Protein AF-A0A933GTE7-F1 (afdb_monomer)

pLDDT: mean 78.92, std 19.26, range [32.75, 97.69]

Nearest PDB structures (foldseek):
  8i7r-assembly1_C9  TM=3.461E-01  e=7.788E+00  Mus musculus

Foldseek 3Di:
DDDDDDDPDDDDDPDDDDPPPPPDDQDPDDDPVVQLVVLVPDAAKFWKWWQWSSRDIDTAMAGGSQAWWAQDPVGIDRDDDLPNTFGWGHHQQALPDDTDTDRSVGTDDMDTPDGADPVNSVVSNVNSVVVVVVVVVVVVVVVVVVVVVVVVVVVVVVVVVVVVVVVVVVVVVVVVLVLLVVLVVVCVLQPVVVVLDPVLLVVLVCLQVVPPPDDDDDDPDRPQDDDPSNVCNVCVVSNVVSVVCVVVCNSVPRDPDPVPPDPPPDDDDPDDDDDDDDDDDDDDDDDDDDPPDDDDDDPDDDDDDDDDDD

Secondary structure (DSSP, 8-state):
-------------------------------HHHHHHHHHT--SEEEEEEEETTS-EEEEEE-TT---EEEETTEEEE-S-STT-EEEEEETT-SSS-EEEEEGGGEEEEEEEEEE-HHHHHHHHHHHHHHHHHHHHHHHHHHHHHHHHHHHHHHHHHHHHHHHHHHHHHHHHHHHHHHHHHHHHHHHHS-GGGT-SHHHHHHHHHHHHTTSS--SSS--------THHHHHHHHHHHHHHHHHHHHTT-GGGPPPPTT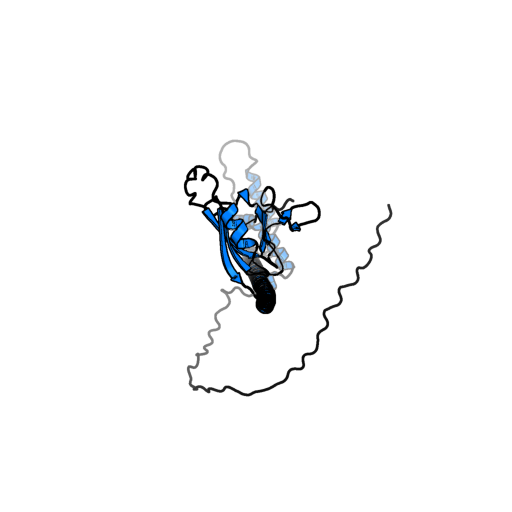T----------------------------------PPPPPPP---PPPPP-

Structure (mmCIF, N/CA/C/O backbone):
data_AF-A0A933GTE7-F1
#
_entry.id   AF-A0A933GTE7-F1
#
loop_
_atom_site.group_PDB
_atom_site.id
_atom_site.type_symbol
_atom_site.label_atom_id
_atom_site.label_alt_id
_atom_site.label_comp_id
_atom_site.label_asym_id
_atom_site.label_entity_id
_atom_site.label_seq_id
_atom_site.pdbx_PDB_ins_code
_atom_site.Cartn_x
_atom_site.Cartn_y
_atom_site.Cartn_z
_atom_site.occupancy
_atom_site.B_iso_or_equiv
_atom_site.auth_seq_id
_atom_site.auth_comp_id
_atom_site.auth_asym_id
_atom_site.auth_atom_id
_atom_site.pdbx_PDB_model_num
ATOM 1 N N . MET A 1 1 ? 5.197 21.227 -11.463 1.00 40.56 1 MET A N 1
ATOM 2 C CA . MET A 1 1 ? 4.563 19.991 -11.973 1.00 40.56 1 MET A CA 1
ATOM 3 C C . MET A 1 1 ? 3.803 19.348 -10.827 1.00 40.56 1 MET A C 1
ATOM 5 O O . MET A 1 1 ? 4.399 19.099 -9.791 1.00 40.56 1 MET A O 1
ATOM 9 N N . ARG A 1 2 ? 2.478 19.227 -10.956 1.00 32.75 2 ARG A N 1
ATOM 10 C CA . ARG A 1 2 ? 1.567 18.771 -9.896 1.00 32.75 2 ARG A CA 1
ATOM 11 C C . ARG A 1 2 ? 1.280 17.284 -10.099 1.00 32.75 2 ARG A C 1
ATOM 13 O O . ARG A 1 2 ? 0.771 16.916 -11.151 1.00 32.75 2 ARG A O 1
ATOM 20 N N . ILE A 1 3 ? 1.623 16.463 -9.112 1.00 40.75 3 ILE A N 1
ATOM 21 C CA . ILE A 1 3 ? 1.331 15.026 -9.091 1.00 40.75 3 ILE A CA 1
ATOM 22 C C . ILE A 1 3 ? -0.083 14.866 -8.515 1.00 40.75 3 ILE A C 1
ATOM 24 O O . ILE A 1 3 ? -0.324 15.345 -7.404 1.00 40.75 3 ILE A O 1
ATOM 28 N N . PRO A 1 4 ? -1.044 14.260 -9.231 1.00 53.47 4 PRO A N 1
ATOM 29 C CA . PRO A 1 4 ? -2.363 14.038 -8.667 1.00 53.47 4 PRO A CA 1
ATOM 30 C C . PRO A 1 4 ? -2.322 12.870 -7.675 1.00 53.47 4 PRO A C 1
ATOM 32 O O . PRO A 1 4 ? -2.216 11.706 -8.052 1.00 53.47 4 PRO A O 1
ATOM 35 N N . CYS A 1 5 ? -2.457 13.206 -6.391 1.00 47.66 5 CYS A N 1
ATOM 36 C CA . CYS A 1 5 ? -2.899 12.306 -5.332 1.00 47.66 5 CYS A CA 1
ATOM 37 C C . CYS A 1 5 ? -4.298 11.771 -5.654 1.00 47.66 5 CYS A C 1
ATOM 39 O O . CYS A 1 5 ? -5.265 12.509 -5.474 1.00 47.66 5 CYS A O 1
ATOM 41 N N . ARG A 1 6 ? -4.432 10.509 -6.074 1.00 43.53 6 ARG A N 1
ATOM 42 C CA . ARG A 1 6 ? -5.691 9.749 -5.970 1.00 43.53 6 ARG A CA 1
ATOM 43 C C . ARG A 1 6 ? -5.416 8.253 -5.852 1.00 43.53 6 ARG A C 1
ATOM 45 O O . ARG A 1 6 ? -5.348 7.554 -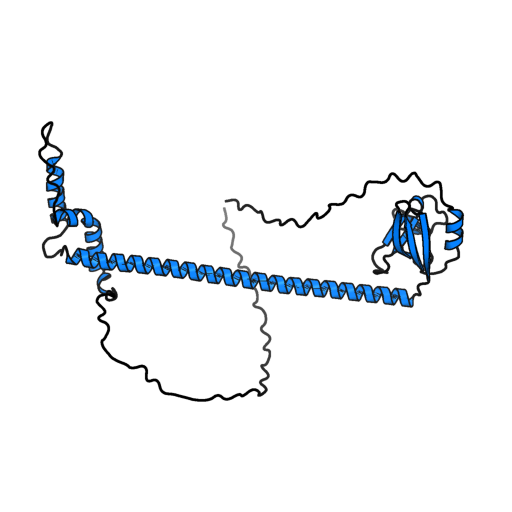6.851 1.00 43.53 6 ARG A O 1
ATOM 52 N N . LEU A 1 7 ? -5.315 7.776 -4.617 1.00 40.88 7 LEU A N 1
ATOM 53 C CA . LEU A 1 7 ? -5.590 6.385 -4.255 1.00 40.88 7 LEU A CA 1
ATOM 54 C C . LEU A 1 7 ? -6.080 6.368 -2.803 1.00 40.88 7 LEU A C 1
ATOM 56 O O . LEU A 1 7 ? -5.394 5.959 -1.877 1.00 40.88 7 LEU A O 1
ATOM 60 N N . ALA A 1 8 ? -7.283 6.912 -2.619 1.00 44.44 8 ALA A N 1
ATOM 61 C CA . ALA A 1 8 ? -8.127 6.610 -1.475 1.00 44.44 8 ALA A CA 1
ATOM 62 C C . ALA A 1 8 ? -9.029 5.455 -1.914 1.00 44.44 8 ALA A C 1
ATOM 64 O O . ALA A 1 8 ? -9.956 5.660 -2.701 1.00 44.44 8 ALA A O 1
ATOM 65 N N . LEU A 1 9 ? -8.711 4.236 -1.480 1.00 39.59 9 LEU A N 1
ATOM 66 C CA . LEU A 1 9 ? -9.606 3.103 -1.656 1.00 39.59 9 LEU A CA 1
ATOM 67 C C . LEU A 1 9 ? -10.617 3.142 -0.508 1.00 39.59 9 LEU A C 1
ATOM 69 O O . LEU A 1 9 ? -10.293 2.882 0.648 1.00 39.59 9 LEU A O 1
ATOM 73 N N . ALA A 1 10 ? -11.829 3.556 -0.858 1.00 42.59 10 ALA A N 1
ATOM 74 C CA . ALA A 1 10 ? -12.993 3.558 0.001 1.00 42.59 10 ALA A CA 1
ATOM 75 C C . ALA A 1 10 ? -13.423 2.114 0.294 1.00 42.59 10 ALA A C 1
ATOM 77 O O . ALA A 1 10 ? -13.801 1.380 -0.617 1.00 42.59 10 ALA A O 1
ATOM 78 N N . LEU A 1 11 ? -13.403 1.731 1.570 1.00 41.31 11 LEU A N 1
ATOM 79 C CA . LEU A 1 11 ? -14.079 0.541 2.072 1.00 41.31 11 LEU A CA 1
ATOM 80 C C . LEU A 1 11 ? -15.157 1.002 3.057 1.00 41.31 11 LEU A C 1
ATOM 82 O O . LEU A 1 11 ? -14.943 1.065 4.263 1.00 41.31 11 LEU A O 1
ATOM 86 N N . ALA A 1 12 ? -16.306 1.399 2.517 1.00 42.62 12 ALA A N 1
ATOM 87 C CA . ALA A 1 12 ? -17.501 1.690 3.293 1.00 42.62 12 ALA A CA 1
ATOM 88 C C . ALA A 1 12 ? -18.750 1.356 2.467 1.00 42.62 12 ALA A C 1
ATOM 90 O O . ALA A 1 12 ? -18.800 1.649 1.275 1.00 42.62 12 ALA A O 1
ATOM 91 N N . LEU A 1 13 ? -19.760 0.830 3.169 1.00 41.41 13 LEU A N 1
ATOM 92 C CA . LEU A 1 13 ? -21.173 0.698 2.785 1.00 41.41 13 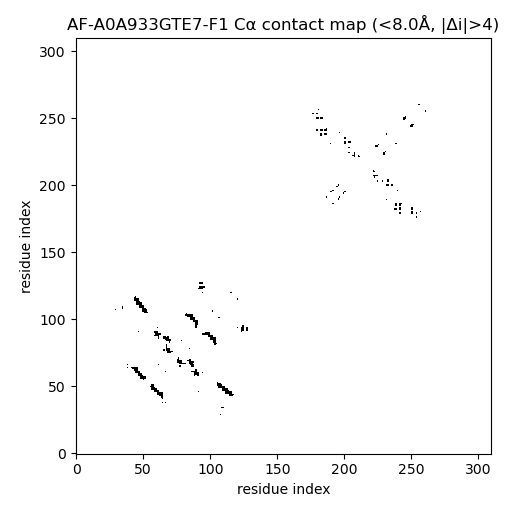LEU A CA 1
ATOM 93 C C . LEU A 1 13 ? -21.578 -0.565 2.008 1.00 41.41 13 LEU A C 1
ATOM 95 O O . LEU A 1 13 ? -22.009 -0.513 0.862 1.00 41.41 13 LEU A O 1
ATOM 99 N N . ALA A 1 14 ? -21.610 -1.689 2.726 1.00 39.97 14 ALA A N 1
ATOM 100 C CA . ALA A 1 14 ? -22.663 -2.686 2.541 1.00 39.97 14 ALA A CA 1
ATOM 101 C C . ALA A 1 14 ? -23.765 -2.439 3.592 1.00 39.97 14 ALA A C 1
ATOM 103 O O . ALA A 1 14 ? -23.801 -3.071 4.643 1.00 39.97 14 ALA A O 1
ATOM 104 N N . LEU A 1 15 ? -24.641 -1.468 3.319 1.00 43.38 15 LEU A N 1
ATOM 105 C CA . LEU A 1 15 ? -25.923 -1.280 4.004 1.00 43.38 15 LEU A CA 1
ATOM 106 C C . LEU A 1 15 ? -27.017 -1.351 2.938 1.00 43.38 15 LEU A C 1
ATOM 108 O O . LEU A 1 15 ? -27.132 -0.466 2.096 1.00 43.38 15 LEU A O 1
ATOM 112 N N . GLY A 1 16 ? -27.803 -2.422 2.966 1.00 41.84 16 GLY A N 1
ATOM 113 C CA . GLY A 1 16 ? -28.863 -2.683 1.995 1.00 41.84 16 GLY A CA 1
ATOM 114 C C . GLY A 1 16 ? -29.985 -3.496 2.620 1.00 41.84 16 GLY A C 1
ATOM 115 O O . GLY A 1 16 ? -30.242 -4.621 2.215 1.00 41.84 16 GLY A O 1
ATOM 116 N N . GLY A 1 17 ? -30.614 -2.929 3.645 1.00 37.66 17 GLY A N 1
ATOM 117 C CA . GLY A 1 17 ? -31.762 -3.516 4.325 1.00 37.66 17 GLY A CA 1
ATOM 118 C C . GLY A 1 17 ? -32.214 -2.596 5.443 1.00 37.66 17 GLY A C 1
ATOM 119 O O . GLY A 1 17 ? -31.910 -2.846 6.600 1.00 37.66 17 GLY A O 1
ATOM 120 N N . SER A 1 18 ? -32.870 -1.490 5.090 1.00 44.41 18 SER A N 1
ATOM 121 C CA . SER A 1 18 ? -33.536 -0.619 6.058 1.00 44.41 18 SER A CA 1
ATOM 122 C C . SER A 1 18 ? -34.855 -1.299 6.449 1.00 44.41 18 SER A C 1
ATOM 124 O O . SER A 1 18 ? -35.752 -1.370 5.602 1.00 44.41 18 SER A O 1
ATOM 126 N N . PRO A 1 19 ? -34.997 -1.879 7.659 1.00 49.75 19 PRO A N 1
ATOM 127 C CA . PRO A 1 19 ? -36.297 -2.350 8.100 1.00 49.75 19 PRO A CA 1
ATOM 128 C C . PRO A 1 19 ? -37.180 -1.118 8.274 1.00 49.75 19 PRO A C 1
ATOM 130 O O . PRO A 1 19 ? -36.804 -0.165 8.957 1.00 49.75 19 PRO A O 1
ATOM 133 N N . ALA A 1 20 ? -38.331 -1.130 7.604 1.00 46.47 20 ALA A N 1
ATOM 134 C CA . ALA A 1 20 ? -39.352 -0.104 7.718 1.00 46.47 20 ALA A CA 1
ATOM 135 C C . ALA A 1 20 ? -39.519 0.299 9.188 1.00 46.47 20 ALA A C 1
ATOM 137 O O . ALA A 1 20 ? -39.815 -0.548 10.035 1.00 46.47 20 ALA A O 1
ATOM 138 N N . ALA A 1 21 ? -39.291 1.584 9.469 1.00 46.03 21 ALA A N 1
ATOM 139 C CA . ALA A 1 21 ? -39.521 2.203 10.760 1.00 46.03 21 ALA A CA 1
ATOM 140 C C . ALA A 1 21 ? -40.994 2.008 11.129 1.00 46.03 21 ALA A C 1
ATOM 142 O O . ALA A 1 21 ? -41.876 2.769 10.732 1.00 46.03 21 ALA A O 1
ATOM 143 N N . ARG A 1 22 ? -41.264 0.915 11.840 1.00 50.91 22 ARG A N 1
ATOM 144 C CA . ARG A 1 22 ? -42.547 0.625 12.454 1.00 50.91 22 ARG A CA 1
ATOM 145 C C . ARG A 1 22 ? -42.709 1.687 13.528 1.00 50.91 22 ARG A C 1
ATOM 147 O O . ARG A 1 22 ? -41.996 1.648 14.526 1.00 50.91 22 ARG A O 1
ATOM 154 N N . SER A 1 23 ? -43.574 2.665 13.278 1.00 44.03 23 SER A N 1
ATOM 155 C CA . SER A 1 23 ? -43.993 3.652 14.267 1.00 44.03 23 SER A CA 1
ATOM 156 C C . SER A 1 23 ? -44.562 2.896 15.466 1.00 44.03 23 SER A C 1
ATOM 158 O O . SER A 1 23 ? -45.715 2.473 15.453 1.00 44.03 23 SER A O 1
ATOM 160 N N . GLN A 1 24 ? -43.715 2.625 16.457 1.00 44.53 24 GLN A N 1
ATOM 161 C CA . GLN A 1 24 ? -44.156 2.148 17.753 1.00 44.53 24 GLN A CA 1
ATOM 162 C C . GLN A 1 24 ? -44.895 3.314 18.392 1.00 44.53 24 GLN A C 1
ATOM 164 O O . GLN A 1 24 ? -44.319 4.374 18.638 1.00 44.53 24 GLN A O 1
ATOM 169 N N . GLU A 1 25 ? -46.194 3.125 18.596 1.00 43.41 25 GLU A N 1
ATOM 170 C CA . GLU A 1 25 ? -46.965 3.977 19.485 1.00 43.41 25 GLU A CA 1
ATOM 171 C C . GLU A 1 25 ? -46.242 4.035 20.843 1.00 43.41 25 GLU A C 1
ATOM 173 O O . GLU A 1 25 ? -45.712 3.012 21.293 1.00 43.41 25 GLU A O 1
ATOM 178 N N . PRO A 1 26 ? -46.156 5.215 21.482 1.00 49.62 26 PRO A N 1
ATOM 179 C CA . PRO A 1 26 ? -45.504 5.350 22.774 1.00 49.62 26 PRO A CA 1
ATOM 180 C C . PRO A 1 26 ? -46.209 4.433 23.771 1.00 49.62 26 PRO A C 1
ATOM 182 O O . PRO A 1 26 ? -47.354 4.681 24.144 1.00 49.62 26 PRO A O 1
ATOM 185 N N . VAL A 1 27 ? -45.527 3.357 24.173 1.00 53.12 27 VAL A N 1
ATOM 186 C CA . VAL A 1 27 ? -46.018 2.432 25.194 1.00 53.12 27 VAL A CA 1
ATOM 187 C C . VAL A 1 27 ? -46.291 3.258 26.458 1.00 53.12 27 VAL A C 1
ATOM 189 O O . VAL A 1 27 ? -45.343 3.838 27.006 1.00 53.12 27 VAL A O 1
ATOM 192 N N . PRO A 1 28 ? -47.559 3.373 26.897 1.00 47.09 28 PRO A N 1
ATOM 193 C CA . PRO A 1 28 ? -47.914 4.154 28.072 1.00 47.09 28 PRO A CA 1
ATOM 194 C C . PRO A 1 28 ? -47.188 3.587 29.296 1.00 47.09 28 PRO A C 1
ATOM 196 O O . PRO A 1 28 ? -47.048 2.375 29.429 1.00 47.09 28 PRO A O 1
ATOM 199 N N . GLY A 1 29 ? -46.670 4.502 30.121 1.00 50.94 29 GLY A N 1
ATOM 200 C CA . GLY A 1 29 ? -45.759 4.288 31.250 1.00 50.94 29 GLY A CA 1
ATOM 201 C C . GLY A 1 29 ? -45.816 2.906 31.898 1.00 50.94 29 GLY A C 1
ATOM 202 O O . GLY A 1 29 ? -46.712 2.632 32.686 1.00 50.94 29 GLY A O 1
ATOM 203 N N . GLY A 1 30 ? -44.823 2.072 31.577 1.00 52.44 30 GLY A N 1
ATOM 204 C CA . GLY A 1 30 ? -44.531 0.857 32.331 1.00 52.44 30 GLY A CA 1
ATOM 205 C C . GLY A 1 30 ? -44.160 1.189 33.776 1.00 52.44 30 GLY A C 1
ATOM 206 O O . GLY A 1 30 ? -43.605 2.255 34.045 1.00 52.44 30 GLY A O 1
ATOM 207 N N . ASP A 1 31 ? -44.499 0.266 34.670 1.00 61.12 31 ASP A N 1
ATOM 208 C CA . ASP A 1 31 ? -44.461 0.353 36.128 1.00 61.12 31 ASP A CA 1
ATOM 209 C C . ASP A 1 31 ? -43.067 0.698 36.702 1.00 61.12 31 ASP A C 1
ATOM 211 O O . ASP A 1 31 ? -42.377 -0.147 37.273 1.00 61.12 31 ASP A O 1
ATOM 215 N N . THR A 1 32 ? -42.660 1.968 36.621 1.00 64.12 32 THR A N 1
ATOM 216 C CA . THR A 1 32 ? -41.506 2.532 37.345 1.00 64.12 32 THR A CA 1
ATOM 217 C C . TH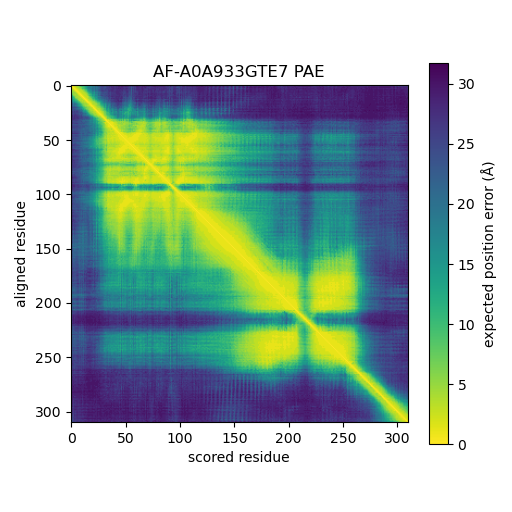R A 1 32 ? -41.416 2.106 38.818 1.00 64.12 32 THR A C 1
ATOM 219 O O . THR A 1 32 ? -40.311 1.746 39.233 1.00 64.12 32 THR A O 1
ATOM 222 N N . PRO A 1 33 ? -42.510 2.034 39.612 1.00 64.25 33 PRO A N 1
ATOM 223 C CA . PRO A 1 33 ? -42.414 1.583 41.004 1.00 64.25 33 PRO A CA 1
ATOM 224 C C . PRO A 1 33 ? -41.927 0.134 41.165 1.00 64.25 33 PRO A C 1
ATOM 226 O O . PRO A 1 33 ? -41.308 -0.191 42.177 1.00 64.25 33 PRO A O 1
ATOM 229 N N . ALA A 1 34 ? -42.155 -0.748 40.184 1.00 76.19 34 ALA A N 1
ATOM 230 C CA . ALA A 1 34 ? -41.704 -2.137 40.266 1.00 76.19 34 ALA A CA 1
ATOM 231 C C . ALA A 1 34 ? -40.186 -2.273 40.060 1.00 76.19 34 ALA A C 1
ATOM 233 O O . ALA A 1 34 ? -39.565 -3.169 40.630 1.00 76.19 34 ALA A O 1
ATOM 234 N N . ILE A 1 35 ? -39.582 -1.386 39.263 1.00 78.81 35 ILE A N 1
ATOM 235 C CA . ILE A 1 35 ? -38.135 -1.376 39.016 1.00 78.81 35 ILE A CA 1
ATOM 236 C C . ILE A 1 35 ? -37.395 -0.785 40.217 1.00 78.81 35 ILE A C 1
ATOM 238 O O . ILE A 1 35 ? -36.415 -1.380 40.657 1.00 78.81 35 ILE A O 1
ATOM 242 N N . GLU A 1 36 ? -37.891 0.318 40.796 1.00 81.00 36 GLU A N 1
ATOM 243 C CA . GLU A 1 36 ? -37.301 0.924 42.003 1.00 81.00 36 GLU A CA 1
ATOM 244 C C . GLU A 1 36 ? -37.206 -0.081 43.155 1.00 81.00 36 GLU A C 1
ATOM 246 O O . GLU A 1 36 ? -36.174 -0.170 43.816 1.00 81.00 36 GLU A O 1
ATOM 251 N N . GLN A 1 37 ? -38.253 -0.884 43.362 1.00 83.06 37 GLN A N 1
ATOM 252 C CA . GLN A 1 37 ? -38.262 -1.909 44.403 1.00 83.06 37 GLN A CA 1
ATOM 253 C C . GLN A 1 37 ? -37.189 -2.985 44.163 1.00 83.06 37 GLN A C 1
ATOM 255 O O . GLN A 1 37 ? -36.538 -3.411 45.108 1.00 83.06 37 GLN A O 1
ATOM 260 N N . LYS A 1 38 ? -36.981 -3.411 42.907 1.00 81.81 38 LYS A N 1
ATOM 261 C CA . LYS A 1 38 ? -35.994 -4.449 42.558 1.00 81.81 38 LYS A CA 1
ATOM 262 C C . LYS A 1 38 ? -34.553 -4.000 42.792 1.00 81.81 38 LYS A C 1
ATOM 264 O O . LYS A 1 38 ? -33.727 -4.820 43.171 1.00 81.81 38 LYS A O 1
ATOM 269 N N . ILE A 1 39 ? -34.243 -2.732 42.525 1.00 86.75 39 ILE A N 1
ATOM 270 C CA . ILE A 1 39 ? -32.864 -2.221 42.567 1.00 86.75 39 ILE A CA 1
ATOM 271 C C . ILE A 1 39 ? -32.436 -1.751 43.959 1.00 86.75 39 ILE A C 1
ATOM 273 O O . ILE A 1 39 ? -31.243 -1.704 44.241 1.00 86.75 39 ILE A O 1
ATOM 277 N N . LYS A 1 40 ? -33.391 -1.406 44.831 1.00 83.38 40 LYS A N 1
ATOM 278 C CA . LYS A 1 40 ? -33.113 -0.781 46.133 1.00 83.38 40 LYS A CA 1
ATOM 279 C C . LYS A 1 40 ? -32.404 -1.702 47.129 1.00 83.38 40 LYS A C 1
ATOM 281 O O . LYS A 1 40 ? -31.682 -1.205 47.985 1.00 83.38 40 LYS A O 1
ATOM 286 N N . ASP A 1 41 ? -32.583 -3.012 46.982 1.00 85.06 41 ASP A N 1
ATOM 287 C CA . ASP A 1 41 ? -32.052 -4.019 47.909 1.00 85.06 41 ASP A CA 1
ATOM 288 C C . ASP A 1 41 ? -30.734 -4.656 47.419 1.00 85.06 41 ASP A C 1
ATOM 290 O O . ASP A 1 41 ? -30.235 -5.610 48.017 1.00 85.06 41 ASP A O 1
ATOM 294 N N . ILE A 1 42 ? -30.165 -4.168 46.310 1.00 88.44 42 ILE A N 1
ATOM 295 C CA . ILE A 1 42 ? -28.970 -4.757 45.699 1.00 88.44 42 ILE A CA 1
ATOM 296 C C . ILE A 1 42 ? -27.724 -4.035 46.194 1.00 88.44 42 ILE A C 1
ATOM 298 O O . ILE A 1 42 ? -27.356 -2.967 45.706 1.00 88.44 42 ILE A O 1
ATOM 302 N N . GLU A 1 43 ? -27.035 -4.674 47.131 1.00 85.75 43 GLU A N 1
ATOM 303 C CA . GLU A 1 43 ? -25.713 -4.264 47.590 1.00 85.75 43 GLU A CA 1
ATOM 304 C C . GLU A 1 43 ? -24.647 -5.051 46.811 1.00 85.75 43 GLU A C 1
ATOM 306 O O . GLU A 1 43 ? -24.487 -6.257 46.994 1.00 85.75 43 GLU A O 1
ATOM 311 N N . GLY A 1 44 ? -23.932 -4.383 45.899 1.00 89.88 44 GLY A N 1
ATOM 312 C CA . GLY A 1 44 ? -22.814 -4.976 45.155 1.00 89.88 44 GLY A CA 1
ATOM 313 C C . GLY A 1 44 ? -22.907 -4.829 43.639 1.00 89.88 44 GLY A C 1
ATOM 314 O O . GLY A 1 44 ? -23.796 -4.170 43.098 1.00 89.88 44 GLY A O 1
ATOM 315 N N . SER A 1 45 ? -21.936 -5.408 42.940 1.00 93.00 45 SER A N 1
ATOM 316 C CA . SER A 1 45 ? -21.883 -5.351 41.481 1.00 93.00 45 SER A CA 1
ATOM 317 C C . SER A 1 45 ? -22.745 -6.450 40.869 1.00 93.00 45 SER A C 1
ATOM 319 O O . SER A 1 45 ? -22.735 -7.593 41.323 1.00 93.00 45 SER A O 1
ATOM 321 N N . VAL A 1 46 ? -23.504 -6.118 39.829 1.00 94.50 46 VAL A N 1
ATOM 322 C CA . VAL A 1 46 ? -24.385 -7.070 39.146 1.00 94.50 46 VAL A CA 1
ATOM 323 C C . VAL A 1 46 ? -24.231 -7.004 37.643 1.00 94.50 46 VAL A C 1
ATOM 325 O O . VAL A 1 46 ? -23.968 -5.949 37.064 1.00 94.50 46 VAL A O 1
ATOM 328 N N . ARG A 1 47 ? -24.474 -8.142 37.001 1.00 93.62 47 ARG A N 1
ATOM 329 C CA . ARG A 1 47 ? -24.665 -8.218 35.561 1.00 93.62 47 ARG A CA 1
ATOM 330 C C . ARG A 1 47 ? -26.136 -8.002 35.237 1.00 93.62 47 ARG A C 1
ATOM 332 O O . ARG A 1 47 ? -27.004 -8.645 35.828 1.00 93.62 47 ARG A O 1
ATOM 339 N N . VAL A 1 48 ? -26.404 -7.091 34.311 1.00 95.06 48 VAL A N 1
ATOM 340 C CA . VAL A 1 48 ? -27.757 -6.677 33.935 1.00 95.06 48 VAL A CA 1
ATOM 341 C C . VAL A 1 48 ? -27.965 -6.760 32.430 1.00 95.06 48 VAL A C 1
ATOM 343 O O . VAL A 1 48 ? -27.043 -6.517 31.648 1.00 95.06 48 VAL A O 1
ATOM 346 N N . ILE A 1 49 ? -29.201 -7.041 32.030 1.00 95.38 49 ILE A N 1
ATOM 347 C CA . ILE A 1 49 ? -29.721 -6.797 30.688 1.00 95.38 49 ILE A CA 1
ATOM 348 C C . ILE A 1 49 ? -30.718 -5.641 30.792 1.00 95.38 49 ILE A C 1
ATOM 350 O O . ILE A 1 49 ? -31.789 -5.770 31.384 1.00 95.38 49 ILE A O 1
ATOM 354 N N . VAL A 1 50 ? -30.372 -4.503 30.200 1.00 95.38 50 VAL A N 1
ATOM 355 C CA . VAL A 1 50 ? -31.228 -3.319 30.117 1.00 95.38 50 VAL A CA 1
ATOM 356 C C . VAL A 1 50 ? -31.970 -3.349 28.791 1.00 95.38 50 VAL A C 1
ATOM 358 O O . VAL A 1 50 ? -31.356 -3.263 27.728 1.00 95.38 50 VAL A O 1
ATOM 361 N N . ARG A 1 51 ? -33.296 -3.468 28.835 1.00 96.00 51 ARG A N 1
ATOM 362 C CA . ARG A 1 51 ? -34.157 -3.391 27.650 1.00 96.00 51 ARG A CA 1
ATOM 363 C C . ARG A 1 51 ? -34.581 -1.945 27.448 1.00 96.00 51 ARG A C 1
ATOM 365 O O . ARG A 1 51 ? -35.096 -1.314 28.366 1.00 96.00 51 ARG A O 1
ATOM 372 N N . LEU A 1 52 ? -34.382 -1.423 26.246 1.00 95.88 52 LEU A N 1
ATOM 373 C CA . LEU A 1 52 ? -34.714 -0.051 25.879 1.00 95.88 52 LEU A CA 1
ATOM 374 C C . LEU A 1 52 ? -36.098 0.018 25.228 1.00 95.88 52 LEU A C 1
ATOM 376 O O . LEU A 1 52 ? -36.572 -0.938 24.612 1.00 95.88 52 LEU A O 1
ATOM 380 N N . ARG A 1 53 ? -36.751 1.180 25.313 1.00 94.06 53 ARG A N 1
ATOM 381 C CA . ARG A 1 53 ? -38.094 1.401 24.743 1.00 94.06 53 ARG A CA 1
ATOM 382 C C . ARG A 1 53 ? -38.155 1.245 23.226 1.00 94.06 53 ARG A C 1
ATOM 384 O O . ARG A 1 53 ? -39.216 0.941 22.701 1.00 94.06 53 ARG A O 1
ATOM 391 N N . ASN A 1 54 ? -37.028 1.412 22.535 1.00 93.00 54 ASN A N 1
ATOM 392 C CA . ASN A 1 54 ? -36.916 1.175 21.092 1.00 93.00 54 ASN A CA 1
ATOM 393 C C . ASN A 1 54 ? -36.829 -0.325 20.719 1.00 93.00 54 ASN A C 1
ATOM 395 O O . ASN A 1 54 ? -36.696 -0.653 19.541 1.00 93.00 54 ASN A O 1
ATOM 399 N N . GLY A 1 55 ? -36.856 -1.235 21.701 1.00 94.06 55 GLY A N 1
ATOM 400 C CA . GLY A 1 55 ? -36.776 -2.686 21.515 1.00 94.06 55 GLY A CA 1
ATOM 401 C C . GLY A 1 55 ? -35.358 -3.267 21.491 1.00 94.06 55 GLY A C 1
ATOM 402 O O . GLY A 1 55 ? -35.212 -4.489 21.475 1.00 94.06 55 GLY A O 1
ATOM 403 N N . SER A 1 56 ? -34.314 -2.435 21.505 1.00 95.50 56 SER A N 1
ATOM 404 C CA . SER A 1 56 ? -32.933 -2.907 21.677 1.00 95.50 56 SER A CA 1
ATOM 405 C C . SER A 1 56 ? -32.643 -3.268 23.137 1.00 95.50 56 SER A C 1
ATOM 407 O O . SER A 1 56 ? -33.387 -2.891 24.044 1.00 95.50 56 SER A O 1
ATOM 409 N N . HIS A 1 57 ? -31.573 -4.023 23.375 1.00 95.31 57 HIS A N 1
ATOM 410 C CA . HIS A 1 57 ? -31.116 -4.352 24.721 1.00 95.31 57 HIS A CA 1
ATOM 411 C C . HIS A 1 57 ? -29.604 -4.179 24.833 1.00 95.31 57 HIS A C 1
ATOM 413 O O . HIS A 1 57 ? -28.878 -4.338 23.851 1.00 95.31 57 HIS A O 1
ATOM 419 N N . VAL A 1 58 ? -29.146 -3.858 26.037 1.00 94.44 58 VAL A N 1
ATOM 420 C CA . VAL A 1 58 ? -27.733 -3.747 26.389 1.00 94.44 58 VAL A CA 1
ATOM 421 C C . VAL A 1 58 ? -27.453 -4.691 27.542 1.00 94.44 58 VAL A C 1
ATOM 423 O O . VAL A 1 58 ? -28.154 -4.656 28.549 1.00 94.44 58 VAL A O 1
ATOM 426 N N . THR A 1 59 ? -26.405 -5.496 27.419 1.00 93.94 59 THR A N 1
ATOM 427 C CA . THR A 1 59 ? -25.899 -6.318 28.519 1.00 93.94 59 THR A CA 1
ATOM 428 C C . THR A 1 59 ? -24.631 -5.689 29.076 1.00 93.94 59 THR A C 1
ATOM 430 O O . THR A 1 59 ? -23.734 -5.319 28.318 1.00 93.94 59 THR A O 1
ATOM 433 N N . GLY A 1 60 ? -24.532 -5.584 30.395 1.00 93.94 60 GLY A N 1
ATOM 434 C CA . GLY A 1 60 ? -23.349 -5.023 31.034 1.00 93.94 60 GLY A CA 1
ATOM 435 C C . GLY A 1 60 ? -23.339 -5.191 32.542 1.00 93.94 60 GLY A C 1
ATOM 436 O O . GLY A 1 60 ? -24.057 -6.024 33.092 1.00 93.94 60 GLY A O 1
ATOM 437 N N . LEU A 1 61 ? -22.492 -4.411 33.201 1.00 94.12 61 LEU A N 1
ATOM 438 C CA . LEU A 1 61 ? -22.274 -4.439 34.640 1.00 94.12 61 LEU A CA 1
ATOM 439 C C . LEU A 1 61 ? -22.721 -3.120 35.270 1.00 94.12 61 LEU A C 1
ATOM 441 O O . LEU A 1 61 ? -22.382 -2.041 34.786 1.00 94.12 61 LEU A O 1
ATOM 445 N N . VAL A 1 62 ? -23.442 -3.208 36.380 1.00 94.06 62 VAL A N 1
ATOM 446 C CA . VAL A 1 62 ? -23.710 -2.081 37.279 1.00 94.06 62 VAL A CA 1
ATOM 447 C C . VAL A 1 62 ? -22.853 -2.304 38.508 1.00 94.06 62 VAL A C 1
ATOM 449 O O . VAL A 1 62 ? -22.927 -3.365 39.127 1.00 94.06 62 VAL A O 1
ATOM 452 N N . LYS A 1 63 ? -22.004 -1.335 38.841 1.00 91.44 63 LYS A N 1
ATOM 453 C CA . LYS A 1 63 ? -21.045 -1.469 39.939 1.00 91.44 63 LYS A CA 1
ATOM 454 C C . LYS A 1 63 ? -21.650 -0.983 41.250 1.00 91.44 63 LYS A C 1
ATOM 456 O O . LYS A 1 63 ? -22.320 0.047 41.264 1.00 91.44 63 LYS A O 1
ATOM 461 N N . ASN A 1 64 ? -21.356 -1.678 42.348 1.00 90.44 64 ASN A N 1
ATOM 462 C CA . ASN A 1 64 ? -21.634 -1.220 43.718 1.00 90.44 64 ASN A CA 1
ATOM 463 C C . ASN A 1 64 ? -23.095 -0.792 43.976 1.00 90.44 64 ASN A C 1
ATOM 465 O O . ASN A 1 64 ? -23.334 0.144 44.735 1.00 90.44 64 ASN A O 1
ATOM 469 N N . GLY A 1 65 ? -24.071 -1.413 43.308 1.00 88.94 65 GLY A N 1
ATOM 470 C CA . GLY A 1 65 ? -25.486 -1.060 43.441 1.00 88.94 65 GLY A CA 1
ATOM 471 C C . GLY A 1 65 ? -25.847 0.345 42.935 1.00 88.94 65 GLY A C 1
ATOM 472 O O . GLY A 1 65 ? -26.911 0.862 43.267 1.00 88.94 65 GLY A O 1
ATOM 473 N N . GLN A 1 66 ? -24.994 0.995 42.133 1.00 91.69 66 GLN A N 1
ATOM 474 C CA . GLN A 1 66 ? -25.231 2.349 41.613 1.00 91.69 66 GLN A CA 1
ATOM 475 C C . GLN A 1 66 ? -26.184 2.339 40.407 1.00 91.69 66 GLN A C 1
ATOM 477 O O . GLN A 1 66 ? -25.794 2.611 39.275 1.00 91.69 66 GLN A O 1
ATOM 482 N N . PHE A 1 67 ? -27.452 2.004 40.645 1.00 91.88 67 PHE A N 1
ATOM 483 C CA . PHE A 1 67 ? -28.477 1.956 39.595 1.00 91.88 67 PHE A CA 1
ATOM 484 C C . PHE A 1 67 ? -29.035 3.325 39.209 1.00 91.88 67 PHE A C 1
ATOM 486 O O . PHE A 1 67 ? -29.524 3.491 38.096 1.00 91.88 67 PHE A O 1
ATOM 493 N N . ILE A 1 68 ? -29.011 4.289 40.128 1.00 92.94 68 ILE A N 1
ATOM 494 C CA . ILE A 1 68 ? -29.595 5.611 39.918 1.00 92.94 68 ILE A CA 1
ATOM 495 C C . ILE A 1 68 ? -28.495 6.648 40.083 1.00 92.94 68 ILE A C 1
ATOM 497 O O . ILE A 1 68 ? -27.984 6.876 41.181 1.00 92.94 68 ILE A O 1
ATOM 501 N N . GLU A 1 69 ? -28.135 7.278 38.973 1.00 93.56 69 GLU A N 1
ATOM 502 C CA . GLU A 1 69 ? -27.071 8.263 38.913 1.00 93.56 69 GLU A CA 1
ATOM 503 C C . GLU A 1 69 ? -27.501 9.499 38.135 1.00 93.56 69 GLU A C 1
ATOM 505 O O . GLU A 1 69 ? -28.177 9.416 37.110 1.00 93.56 69 GLU A O 1
ATOM 510 N N . SER A 1 70 ? -27.077 10.657 38.627 1.00 94.38 70 SER A N 1
ATOM 511 C CA . SER A 1 70 ? -27.252 11.941 37.970 1.00 94.38 70 SER A CA 1
ATOM 512 C C . SER A 1 70 ? -26.007 12.292 37.169 1.00 94.38 70 SER A C 1
ATOM 514 O O . SER A 1 70 ? -24.899 12.311 37.714 1.00 94.38 70 SER A O 1
ATOM 516 N N . ALA A 1 71 ? -26.185 12.581 35.880 1.00 92.19 71 ALA A N 1
ATOM 517 C CA . ALA A 1 71 ? -25.126 13.097 35.024 1.00 92.19 71 ALA A CA 1
ATOM 518 C C . ALA A 1 71 ? -24.964 14.611 35.241 1.00 92.19 71 ALA A C 1
ATOM 520 O O . ALA A 1 71 ? -25.844 15.395 34.887 1.00 92.19 71 ALA A O 1
ATOM 521 N N . GLY A 1 72 ? -23.835 15.031 35.813 1.00 89.31 72 GLY A N 1
ATOM 522 C CA . GLY A 1 72 ? -23.493 16.438 36.023 1.00 89.31 72 GLY A CA 1
ATOM 523 C C . GLY A 1 72 ? -22.179 16.845 35.354 1.00 89.31 72 GLY A C 1
ATOM 524 O O . GLY A 1 72 ? -21.429 16.018 34.841 1.00 89.31 72 GLY A O 1
ATOM 525 N N . GLU A 1 73 ? -21.848 18.139 35.420 1.00 83.75 73 GLU A N 1
ATOM 526 C CA . GLU A 1 73 ? -20.615 18.699 34.826 1.00 83.75 73 GLU A CA 1
ATOM 527 C C . GLU A 1 73 ? -19.324 18.079 35.384 1.00 83.75 73 GLU A C 1
ATOM 529 O O . GLU A 1 73 ? -18.289 18.076 34.724 1.00 83.75 73 GLU A O 1
ATOM 534 N N . ARG A 1 74 ? -19.376 17.566 36.618 1.00 84.25 74 ARG A N 1
ATOM 535 C CA . ARG A 1 74 ? -18.230 16.974 37.325 1.00 84.25 74 ARG A CA 1
ATOM 536 C C . ARG A 1 74 ? -18.227 15.443 37.309 1.00 84.25 74 ARG A C 1
ATOM 538 O O . ARG A 1 74 ? -17.405 14.845 37.996 1.00 84.25 74 ARG A O 1
ATOM 545 N N . GLY A 1 75 ? -19.128 14.819 36.551 1.00 90.12 75 GLY A N 1
ATOM 546 C CA . GLY A 1 75 ? -19.269 13.367 36.462 1.00 90.12 75 GLY A CA 1
ATOM 547 C C . GLY A 1 75 ? -20.608 12.859 36.992 1.00 90.12 75 GLY A C 1
ATOM 548 O O . GLY A 1 75 ? -21.604 13.581 36.987 1.00 90.12 75 GLY A O 1
ATOM 549 N N . PHE A 1 76 ? -20.619 11.598 37.424 1.00 91.31 76 PHE A N 1
ATOM 550 C CA . PHE A 1 76 ? -21.821 10.884 37.854 1.00 91.31 76 PHE A CA 1
ATOM 551 C C . PHE A 1 76 ? -21.890 10.815 39.375 1.00 91.31 76 PHE A C 1
ATOM 553 O O . PHE A 1 76 ? -20.903 10.476 40.031 1.00 91.31 76 PHE A O 1
ATOM 560 N N . LEU A 1 77 ? -23.050 11.154 39.926 1.00 91.88 77 LEU A N 1
ATOM 561 C CA . LEU A 1 77 ? -23.321 11.111 41.360 1.00 91.88 77 LEU A CA 1
ATOM 562 C C . LEU A 1 77 ? -24.514 10.204 41.623 1.00 91.88 77 LEU A C 1
ATOM 564 O O . LEU A 1 77 ? -25.489 10.254 40.879 1.00 91.88 77 LEU A O 1
ATOM 568 N N . GLN A 1 78 ? -24.458 9.421 42.698 1.00 91.94 78 GLN A N 1
ATOM 569 C CA . GLN A 1 78 ? -25.602 8.626 43.134 1.00 91.94 78 GLN A CA 1
ATOM 570 C C . GLN A 1 78 ? -26.796 9.542 43.436 1.00 91.94 78 GLN A C 1
ATOM 572 O O . GLN A 1 78 ? -26.637 10.597 44.055 1.00 91.94 78 GLN A O 1
ATOM 577 N N . ALA A 1 79 ? -27.978 9.146 42.977 1.00 91.12 79 ALA A N 1
ATOM 578 C CA . ALA A 1 79 ? -29.221 9.881 43.161 1.00 91.12 79 ALA A CA 1
ATOM 579 C C . ALA A 1 79 ? -30.325 8.964 43.704 1.00 91.12 79 ALA A C 1
ATOM 581 O O . ALA A 1 79 ? -30.300 7.756 43.502 1.00 91.12 79 ALA A O 1
ATOM 582 N N . ASP A 1 80 ? -31.322 9.555 44.364 1.00 88.31 80 ASP A N 1
ATOM 583 C CA . ASP A 1 80 ? -32.405 8.804 45.022 1.00 88.31 80 ASP A CA 1
ATOM 584 C C . ASP A 1 80 ? -33.694 8.722 44.186 1.00 88.31 80 ASP A C 1
ATOM 586 O O . ASP A 1 80 ? -34.683 8.132 44.616 1.00 88.31 80 ASP A O 1
ATOM 590 N N . LYS A 1 81 ? -33.727 9.371 43.014 1.00 88.88 81 LYS A N 1
ATOM 591 C CA . LYS A 1 81 ? -34.927 9.500 42.171 1.00 88.88 81 LYS A CA 1
ATOM 592 C C . LYS A 1 81 ? -34.630 9.104 40.735 1.00 88.88 81 LYS A C 1
ATOM 594 O O . LYS A 1 81 ? -33.603 9.507 40.203 1.00 88.88 81 LYS A O 1
ATOM 599 N N . LEU A 1 82 ? -35.557 8.413 40.076 1.00 88.50 82 LEU A N 1
ATOM 600 C CA . LEU A 1 82 ? -35.414 8.064 38.656 1.00 88.50 82 LEU A CA 1
ATOM 601 C C . LEU A 1 82 ? -35.560 9.273 37.719 1.00 88.50 82 LEU A C 1
ATOM 603 O O . LEU A 1 82 ? -34.916 9.334 36.674 1.00 88.50 82 LEU A O 1
ATOM 607 N N . GLU A 1 83 ? -36.415 10.233 38.074 1.00 88.75 83 GLU 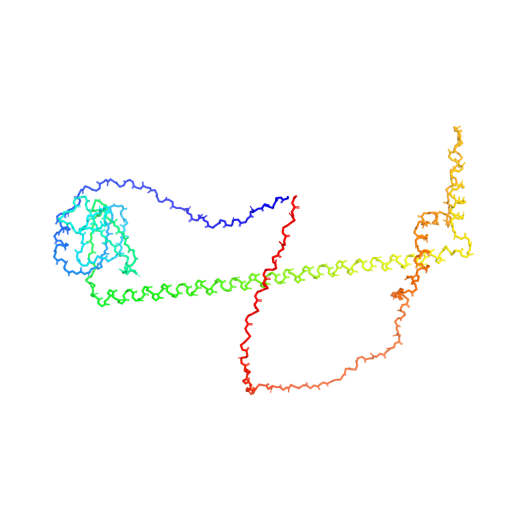A N 1
ATOM 608 C CA . GLU A 1 83 ? -36.745 11.362 37.200 1.00 88.75 83 GLU A CA 1
ATOM 609 C C . GLU A 1 83 ? -35.524 12.258 36.940 1.00 88.75 83 GLU A C 1
ATOM 611 O O . GLU A 1 83 ? -34.905 12.771 37.872 1.00 88.75 83 GLU A O 1
ATOM 616 N N . GLY A 1 84 ? -35.180 12.437 35.659 1.00 89.44 84 GLY A N 1
ATOM 617 C CA . GLY A 1 84 ? -34.019 13.223 35.225 1.00 89.44 84 GLY A CA 1
ATOM 618 C C . GLY A 1 84 ? -32.661 12.537 35.420 1.00 89.44 84 GLY A C 1
ATOM 619 O O . GLY A 1 84 ? -31.638 13.136 35.100 1.00 89.44 84 GLY A O 1
ATOM 620 N N . ASN A 1 85 ? -32.643 11.297 35.912 1.00 95.00 85 ASN A N 1
ATOM 621 C CA . ASN A 1 85 ? -31.435 10.517 36.169 1.00 95.00 85 ASN A CA 1
ATOM 622 C C . ASN A 1 85 ? -31.389 9.275 35.266 1.00 95.00 85 ASN A C 1
ATOM 624 O O . ASN A 1 85 ? -32.287 9.020 34.455 1.00 95.00 85 ASN A O 1
ATOM 628 N N . GLY A 1 86 ? -30.330 8.488 35.398 1.00 94.50 86 GLY A N 1
ATOM 629 C CA . GLY A 1 86 ? -30.089 7.313 34.575 1.00 94.50 86 GLY A CA 1
ATOM 630 C C . GLY A 1 86 ? -29.269 6.258 35.294 1.00 94.50 86 GLY A C 1
ATOM 631 O O . GLY A 1 86 ? -29.112 6.297 36.513 1.00 94.50 86 GLY A O 1
ATOM 632 N N . ILE A 1 87 ? -28.752 5.318 34.515 1.00 95.00 87 ILE A N 1
ATOM 633 C CA . ILE A 1 87 ? -27.914 4.213 34.969 1.00 95.00 87 ILE A CA 1
ATOM 634 C C . ILE A 1 87 ? -26.639 4.159 34.131 1.00 95.00 87 ILE A C 1
ATOM 636 O O . ILE A 1 87 ? -26.693 4.276 32.902 1.00 95.00 87 ILE A O 1
ATOM 640 N N . ARG A 1 88 ? -25.484 3.958 34.776 1.00 94.75 88 ARG A N 1
ATOM 641 C CA . ARG A 1 88 ? -24.255 3.583 34.070 1.00 94.75 88 ARG A CA 1
ATOM 642 C C . ARG A 1 88 ? -24.172 2.073 33.927 1.00 94.75 88 ARG A C 1
ATOM 644 O O . ARG A 1 88 ? -24.100 1.338 34.908 1.00 94.75 88 ARG A O 1
ATOM 651 N N . VAL A 1 89 ? -24.117 1.628 32.680 1.00 94.44 89 VAL A N 1
ATOM 652 C CA . VAL A 1 89 ? -23.899 0.231 32.320 1.00 94.44 89 VAL A CA 1
ATOM 653 C C . VAL A 1 89 ? -22.487 0.109 31.763 1.00 94.44 89 VAL A C 1
ATOM 655 O O . VAL A 1 89 ? -22.185 0.620 30.684 1.00 94.44 89 VAL A O 1
ATOM 658 N N . TRP A 1 90 ? -21.611 -0.539 32.519 1.00 92.88 90 TRP A N 1
ATOM 659 C CA . TRP A 1 90 ? -20.241 -0.839 32.114 1.00 92.88 90 TRP A CA 1
ATOM 660 C C . TRP A 1 90 ? -20.237 -2.012 31.141 1.00 92.88 90 TRP A C 1
ATOM 662 O O . TRP A 1 90 ? -21.001 -2.965 31.315 1.00 92.88 90 TRP A O 1
ATOM 672 N N . TYR A 1 91 ? -19.387 -1.970 30.119 1.00 88.06 91 TYR A N 1
ATOM 673 C CA . TYR A 1 91 ? -19.284 -3.097 29.197 1.00 88.06 91 TYR A CA 1
ATOM 674 C C . TYR A 1 91 ? -18.746 -4.321 29.942 1.00 88.06 91 TYR A C 1
ATOM 676 O O . TYR A 1 91 ? -17.706 -4.255 30.589 1.00 88.06 91 TYR A O 1
ATOM 684 N N . ALA A 1 92 ? -19.461 -5.448 29.857 1.00 69.00 92 ALA A N 1
ATOM 685 C CA . ALA A 1 92 ? -19.101 -6.659 30.598 1.00 69.00 92 ALA A CA 1
ATOM 686 C C . ALA A 1 92 ? -17.691 -7.166 30.249 1.00 69.00 92 ALA A C 1
ATOM 688 O O . ALA A 1 92 ? -17.014 -7.725 31.099 1.00 69.00 92 ALA A O 1
ATOM 689 N N . GLU A 1 93 ? -17.244 -6.944 29.013 1.00 67.00 93 GLU A N 1
ATOM 690 C CA . GLU A 1 93 ? -15.919 -7.351 28.532 1.00 67.00 93 GLU A CA 1
ATOM 691 C C . GLU A 1 93 ? -14.802 -6.370 28.896 1.00 67.00 93 GLU A C 1
ATOM 693 O O . GLU A 1 93 ? -13.644 -6.660 28.625 1.00 67.00 93 GLU A O 1
ATOM 698 N N . ASN A 1 94 ? -15.130 -5.213 29.475 1.00 63.62 94 ASN A N 1
ATOM 699 C CA . ASN A 1 94 ? -14.151 -4.195 29.821 1.00 63.62 94 ASN A CA 1
ATOM 700 C C . ASN A 1 94 ? -14.579 -3.520 31.125 1.00 63.62 94 ASN A C 1
ATOM 702 O O . ASN A 1 94 ? -15.104 -2.406 31.145 1.00 63.62 94 ASN A O 1
ATOM 706 N N . SER A 1 95 ? -14.408 -4.247 32.231 1.00 60.25 95 SER A N 1
ATOM 707 C CA . SER A 1 95 ? -14.926 -3.837 33.536 1.00 60.25 95 SER A CA 1
ATOM 708 C C . SER A 1 95 ? -14.370 -2.485 33.987 1.00 60.25 95 SER A C 1
ATOM 710 O O . SER A 1 95 ? -15.055 -1.808 34.744 1.00 60.25 95 SER A O 1
ATOM 712 N N . ASN A 1 96 ? -13.203 -2.041 33.505 1.00 66.06 96 ASN A N 1
ATOM 713 C CA . ASN A 1 96 ? -12.572 -0.786 33.929 1.00 66.06 96 ASN A CA 1
ATOM 714 C C . ASN A 1 96 ? -12.651 0.375 32.933 1.00 66.06 96 ASN A C 1
ATOM 716 O O . ASN A 1 96 ? -12.629 1.516 33.388 1.00 66.06 96 ASN A O 1
ATOM 720 N N . ASP A 1 97 ? -12.827 0.120 31.634 1.00 68.12 97 ASP A N 1
ATOM 721 C CA . ASP A 1 97 ? -12.794 1.167 30.608 1.00 68.12 97 ASP A CA 1
ATOM 722 C C . ASP A 1 97 ? -14.005 1.097 29.674 1.00 68.12 97 ASP A C 1
ATOM 724 O O . ASP A 1 97 ? -14.139 0.221 28.818 1.00 68.12 97 ASP A O 1
ATOM 728 N N . GLY A 1 98 ? -14.877 2.095 29.815 1.00 82.62 98 GLY A N 1
ATOM 729 C CA . GLY A 1 98 ? -16.051 2.283 28.972 1.00 82.62 98 GLY A CA 1
ATOM 730 C C . GLY A 1 98 ? -17.354 1.898 29.666 1.00 82.62 98 GLY A C 1
ATOM 731 O O . GLY A 1 98 ? -17.572 0.771 30.108 1.00 82.62 98 GLY A O 1
ATOM 732 N N . PHE A 1 99 ? -18.264 2.859 29.704 1.00 92.69 99 PHE A N 1
ATOM 733 C CA . PHE A 1 99 ? -19.645 2.667 30.110 1.00 92.69 99 PHE A CA 1
ATOM 734 C C . PHE A 1 99 ? -20.545 3.421 29.141 1.00 92.69 99 PHE A C 1
ATOM 736 O O . PHE A 1 99 ? -20.112 4.353 28.457 1.00 92.69 99 PHE A O 1
ATOM 743 N N . ILE A 1 100 ? -21.813 3.041 29.120 1.00 93.94 100 ILE A N 1
ATOM 744 C CA . ILE A 1 100 ? -22.871 3.877 28.571 1.00 93.94 100 ILE A CA 1
ATOM 745 C C . ILE A 1 100 ? -23.727 4.396 29.713 1.00 93.94 100 ILE A C 1
ATOM 747 O O . ILE A 1 100 ? -23.990 3.682 30.680 1.00 93.94 100 ILE A O 1
ATOM 751 N N . TYR A 1 101 ? -24.141 5.650 29.605 1.00 95.94 101 TYR A N 1
ATOM 752 C CA . TYR A 1 101 ? -25.153 6.209 30.484 1.00 95.94 101 TYR A CA 1
ATOM 753 C C . TYR A 1 101 ? -26.491 6.182 29.756 1.00 95.94 101 TYR A C 1
ATOM 755 O O . TYR A 1 101 ? -26.595 6.693 28.642 1.00 95.94 101 TYR A O 1
ATOM 763 N N . LEU A 1 102 ? -27.485 5.561 30.381 1.00 95.50 102 LEU A N 1
ATOM 764 C CA . LEU A 1 102 ? -28.834 5.430 29.847 1.00 95.50 102 LEU A CA 1
ATOM 765 C C . LEU A 1 102 ? -29.795 6.170 30.765 1.00 95.50 102 LEU A C 1
ATOM 767 O O . LEU A 1 102 ? -29.892 5.846 31.948 1.00 95.50 102 LEU A O 1
ATOM 771 N N . GLU A 1 103 ? -30.514 7.154 30.234 1.00 95.50 103 GLU A N 1
ATOM 772 C CA . GLU A 1 103 ? -31.533 7.847 31.017 1.00 95.50 103 GLU A CA 1
ATOM 773 C C . GLU A 1 103 ? -32.715 6.913 31.293 1.00 95.50 103 GLU A C 1
ATOM 775 O O . GLU A 1 103 ? -33.172 6.184 30.410 1.00 95.50 103 GLU A O 1
ATOM 780 N N . TRP A 1 104 ? -33.289 6.979 32.497 1.00 93.69 104 TRP A N 1
ATOM 781 C CA . TRP A 1 104 ? -34.394 6.097 32.891 1.00 93.69 104 TRP A CA 1
ATOM 782 C C . TRP A 1 104 ? -35.619 6.202 31.976 1.00 93.69 104 TRP A C 1
ATOM 784 O O . TRP A 1 104 ? -36.347 5.227 31.798 1.00 93.69 104 TRP A O 1
ATOM 794 N N . LYS A 1 105 ? -35.824 7.356 31.328 1.00 93.31 105 LYS A N 1
ATOM 795 C CA . LYS A 1 105 ? -36.897 7.551 30.340 1.00 93.31 105 LYS A CA 1
ATOM 796 C C . LYS A 1 105 ? -36.755 6.644 29.112 1.00 93.31 105 LYS A C 1
ATOM 798 O O . LYS A 1 105 ? -37.756 6.341 28.471 1.00 93.31 105 LYS A O 1
ATOM 803 N N . GLU A 1 106 ? -35.540 6.216 28.777 1.00 94.56 106 GLU A N 1
ATOM 804 C CA . GLU A 1 106 ? -35.229 5.378 27.611 1.00 94.56 106 GLU A CA 1
ATOM 805 C C . GLU A 1 106 ? -35.325 3.884 27.928 1.00 94.56 106 GLU A C 1
ATOM 807 O O . GLU A 1 106 ? -35.440 3.056 27.021 1.00 94.56 106 GLU A O 1
ATOM 812 N N . ILE A 1 107 ? -35.323 3.544 29.216 1.00 93.81 107 ILE A N 1
ATOM 813 C CA . ILE A 1 107 ? -35.344 2.177 29.717 1.00 93.81 107 ILE A CA 1
ATOM 814 C C . ILE A 1 107 ? -36.790 1.689 29.803 1.00 93.81 107 ILE A C 1
ATOM 816 O O . ILE A 1 107 ? -37.698 2.390 30.263 1.00 93.81 107 ILE A O 1
ATOM 820 N N . LEU A 1 108 ? -37.001 0.476 29.301 1.00 92.75 108 LEU A N 1
ATOM 821 C CA . LEU A 1 108 ? -38.258 -0.253 29.381 1.00 92.75 108 LEU A CA 1
ATOM 822 C C . LEU A 1 108 ? -38.261 -1.212 30.575 1.00 92.75 108 LEU A C 1
ATOM 824 O O . LEU A 1 108 ? -39.247 -1.254 31.302 1.00 92.75 108 LEU A O 1
ATOM 828 N N . ASP A 1 109 ? -37.183 -1.978 30.756 1.00 93.06 109 ASP A N 1
ATOM 829 C CA . ASP A 1 109 ? -37.046 -2.977 31.822 1.00 93.06 109 ASP A CA 1
ATOM 830 C C . ASP A 1 109 ? -35.565 -3.242 32.135 1.00 93.06 109 ASP A C 1
ATOM 832 O O . ASP A 1 109 ? -34.695 -3.036 31.281 1.00 93.06 109 ASP A O 1
ATOM 836 N N . ILE A 1 110 ? -35.288 -3.720 33.349 1.00 93.75 110 ILE A N 1
ATOM 837 C CA . ILE A 1 110 ? -33.963 -4.178 33.773 1.00 93.75 110 ILE A CA 1
ATOM 838 C C . ILE A 1 110 ? -34.084 -5.583 34.352 1.00 93.75 110 ILE A C 1
ATOM 840 O O . ILE A 1 110 ? -34.768 -5.822 35.350 1.00 93.75 110 ILE A O 1
ATOM 844 N N . GLU A 1 111 ? -33.350 -6.500 33.738 1.00 93.94 111 GLU A N 1
ATOM 845 C CA . GLU A 1 111 ? -33.209 -7.878 34.175 1.00 93.94 111 GLU A CA 1
ATOM 846 C C . GLU A 1 111 ? -31.836 -8.048 34.832 1.00 93.94 111 GLU A C 1
ATOM 848 O O . GLU A 1 111 ? -30.806 -7.794 34.210 1.00 93.94 111 GLU A O 1
ATOM 853 N N . ILE A 1 112 ? -31.816 -8.437 36.107 1.00 93.75 112 ILE A N 1
ATOM 854 C CA . ILE A 1 112 ? -30.578 -8.738 36.834 1.00 93.75 112 ILE A CA 1
ATOM 855 C C . ILE A 1 112 ? -30.269 -10.214 36.608 1.00 93.75 112 ILE A C 1
ATOM 857 O O . ILE A 1 112 ? -31.006 -11.076 37.081 1.00 93.75 112 ILE A O 1
ATOM 861 N N . GLU A 1 113 ? -29.192 -10.502 35.880 1.00 93.06 113 GLU A N 1
ATOM 862 C CA . GLU A 1 113 ? -28.794 -11.879 35.580 1.00 93.06 113 GLU A CA 1
ATOM 863 C C . GLU A 1 113 ? -28.166 -12.545 36.804 1.00 93.06 113 GLU A C 1
ATOM 865 O O . GLU A 1 113 ? -28.548 -13.651 37.184 1.00 93.06 113 GLU A O 1
ATOM 870 N N . ARG A 1 114 ? -27.172 -11.883 37.413 1.00 93.69 114 ARG A N 1
ATOM 871 C CA . ARG A 1 114 ? -26.429 -12.411 38.564 1.00 93.69 114 ARG A CA 1
ATOM 872 C C . ARG A 1 114 ? -25.668 -11.326 39.318 1.00 93.69 114 ARG A C 1
ATOM 874 O O . ARG A 1 114 ? -25.283 -10.310 38.735 1.00 93.69 114 ARG A O 1
ATOM 881 N N . LEU A 1 115 ? -25.388 -11.599 40.590 1.00 93.31 115 LEU A N 1
ATOM 882 C CA . LEU A 1 115 ? -24.354 -10.898 41.349 1.00 93.31 115 LEU A CA 1
ATOM 883 C C . LEU A 1 115 ? -22.977 -11.275 40.799 1.00 93.31 115 LEU A C 1
ATOM 885 O O . LEU A 1 115 ? -22.764 -12.418 40.390 1.00 93.31 115 LEU A O 1
ATOM 889 N N . VAL A 1 116 ? -22.077 -10.301 40.777 1.00 91.69 116 VAL A N 1
ATOM 890 C CA . VAL A 1 116 ? -20.691 -10.458 40.340 1.00 91.69 116 VAL A CA 1
ATOM 891 C C . VAL A 1 116 ? -19.800 -10.167 41.534 1.00 91.69 116 VAL A C 1
ATOM 893 O O . VAL A 1 116 ? -19.924 -9.104 42.149 1.00 91.69 116 VAL A O 1
ATOM 896 N N . THR A 1 117 ? -18.950 -11.126 41.895 1.00 92.25 117 THR A N 1
ATOM 897 C CA . THR A 1 117 ? -18.045 -10.954 43.038 1.00 92.25 117 THR A CA 1
ATOM 898 C C . THR A 1 117 ? -16.875 -10.043 42.674 1.00 92.25 117 THR A C 1
ATOM 900 O O . THR A 1 117 ? -16.599 -9.799 41.498 1.00 92.25 117 THR A O 1
ATOM 903 N N . GLU A 1 118 ? -16.174 -9.528 43.683 1.00 88.31 118 GLU A N 1
ATOM 904 C CA . GLU A 1 118 ? -14.985 -8.704 43.450 1.00 88.31 118 GLU A CA 1
ATOM 905 C C . GLU A 1 118 ? -13.895 -9.504 42.720 1.00 88.31 118 GLU A C 1
ATOM 907 O O . GLU A 1 118 ? -13.260 -8.989 41.804 1.00 88.31 118 GLU A O 1
ATOM 912 N N . GLU A 1 119 ? -13.729 -10.790 43.050 1.00 90.06 119 GLU A N 1
ATOM 913 C CA . GLU A 1 119 ? -12.784 -11.674 42.361 1.00 90.06 119 GLU A CA 1
ATOM 914 C C . GLU A 1 119 ? -13.131 -11.829 40.876 1.00 90.06 119 GLU A C 1
ATOM 916 O O . GLU A 1 119 ? -12.242 -11.763 40.029 1.00 90.06 119 GLU A O 1
ATOM 921 N N . GLU A 1 120 ? -14.417 -11.968 40.542 1.00 89.12 120 GLU A N 1
ATOM 922 C CA . GLU A 1 120 ? -14.859 -12.034 39.148 1.00 89.12 120 GLU A CA 1
ATOM 923 C C . GLU A 1 120 ? -14.627 -10.710 38.410 1.00 89.12 120 GLU A C 1
ATOM 925 O O . GLU A 1 120 ? -14.252 -10.722 37.240 1.00 89.12 120 GLU A O 1
ATOM 930 N N . LEU A 1 121 ? -14.812 -9.558 39.066 1.00 86.31 121 LEU A N 1
ATOM 931 C CA . LEU A 1 121 ? -14.517 -8.255 38.457 1.00 86.31 121 LEU A CA 1
ATOM 932 C C . LEU A 1 121 ? -13.033 -8.101 38.118 1.00 86.31 121 LEU A C 1
ATOM 934 O O . LEU A 1 121 ? -12.710 -7.565 37.052 1.00 86.31 121 LEU A O 1
ATOM 938 N N . VAL A 1 122 ? -12.154 -8.573 39.007 1.00 87.56 122 VAL A N 1
ATOM 939 C CA . VAL A 1 122 ? -10.703 -8.590 38.792 1.00 87.56 122 VAL A CA 1
ATOM 940 C C . VAL A 1 122 ? -10.348 -9.531 37.643 1.00 87.56 122 VAL A C 1
ATOM 942 O O . VAL A 1 122 ? -9.646 -9.116 36.725 1.00 87.56 122 VAL A O 1
ATOM 945 N N . GLU A 1 123 ? -10.890 -10.750 37.622 1.00 88.88 123 GLU A N 1
ATOM 946 C CA . GLU A 1 123 ? -10.642 -11.711 36.539 1.00 88.88 123 GLU A CA 1
ATOM 947 C C . GLU A 1 123 ? -11.111 -11.173 35.177 1.00 88.88 123 GLU A C 1
ATOM 949 O O . GLU A 1 123 ? -10.399 -11.285 34.176 1.00 88.88 123 GLU A O 1
ATOM 954 N N . MET A 1 124 ? -12.278 -10.523 35.131 1.00 85.44 124 MET A N 1
ATOM 955 C CA . MET A 1 124 ? -12.785 -9.880 33.915 1.00 85.44 124 MET A CA 1
ATOM 956 C C . MET A 1 124 ? -11.882 -8.730 33.450 1.00 85.44 124 MET A C 1
ATOM 958 O O . MET A 1 124 ? -11.686 -8.572 32.245 1.00 85.44 124 MET A O 1
ATOM 962 N N . ALA A 1 125 ? -11.315 -7.946 34.375 1.00 83.88 125 ALA A N 1
ATOM 963 C CA . ALA A 1 125 ? -10.367 -6.883 34.039 1.00 83.88 125 ALA A CA 1
ATOM 964 C C . ALA A 1 125 ? -9.059 -7.453 33.465 1.00 83.88 125 ALA A C 1
ATOM 966 O O . ALA A 1 125 ? -8.580 -6.992 32.430 1.00 83.88 125 ALA A O 1
ATOM 967 N N . GLU A 1 126 ? -8.503 -8.487 34.098 1.00 87.31 126 GLU A N 1
ATOM 968 C CA . GLU A 1 126 ? -7.265 -9.131 33.648 1.00 87.31 126 GLU A CA 1
ATOM 969 C C . GLU A 1 126 ? -7.425 -9.816 32.282 1.00 87.31 126 GLU A C 1
ATOM 971 O O . GLU A 1 126 ? -6.527 -9.741 31.437 1.00 87.31 126 GLU A O 1
ATOM 976 N N . ASP A 1 127 ? -8.568 -10.463 32.029 1.00 87.38 127 ASP A N 1
ATOM 977 C CA . ASP A 1 127 ? -8.873 -11.062 30.726 1.00 87.38 127 ASP A CA 1
ATOM 978 C C . ASP A 1 127 ? -9.020 -9.999 29.629 1.00 87.38 127 ASP A C 1
ATOM 980 O O . ASP A 1 127 ? -8.504 -10.184 28.522 1.00 87.38 127 ASP A O 1
ATOM 984 N N . ALA A 1 128 ? -9.663 -8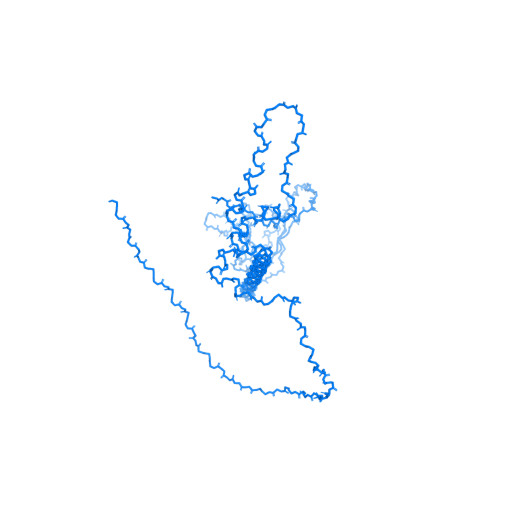.869 29.935 1.00 83.88 128 ALA A N 1
ATOM 985 C CA . ALA A 1 128 ? -9.781 -7.738 29.019 1.00 83.88 128 ALA A CA 1
ATOM 986 C C . ALA A 1 128 ? -8.403 -7.169 28.649 1.00 83.88 128 ALA A C 1
ATOM 988 O O . ALA A 1 128 ? -8.081 -7.036 27.465 1.00 83.88 128 ALA A O 1
ATOM 989 N N . ASP A 1 129 ? -7.547 -6.933 29.646 1.00 85.62 129 ASP A N 1
ATOM 990 C CA . ASP A 1 129 ? -6.178 -6.450 29.452 1.00 85.62 129 ASP A CA 1
ATOM 991 C C . ASP A 1 129 ? -5.334 -7.426 28.626 1.00 85.62 129 ASP A C 1
ATOM 993 O O . ASP A 1 129 ? -4.575 -7.019 27.738 1.00 85.62 129 ASP A O 1
ATOM 997 N N . ARG A 1 130 ? -5.465 -8.733 28.885 1.00 89.31 130 ARG A N 1
ATOM 998 C CA . ARG A 1 130 ? -4.793 -9.777 28.103 1.00 89.31 130 ARG A CA 1
ATOM 999 C C . ARG A 1 130 ? -5.256 -9.752 26.648 1.00 89.31 130 ARG A C 1
ATOM 1001 O O . ARG A 1 130 ? -4.415 -9.701 25.752 1.00 89.31 130 ARG A O 1
ATOM 1008 N N . LYS A 1 131 ? -6.567 -9.726 26.399 1.00 87.44 131 LYS A N 1
ATOM 1009 C CA . LYS A 1 131 ? -7.137 -9.658 25.044 1.00 87.44 131 LYS A CA 1
ATOM 1010 C C . LYS A 1 131 ? -6.723 -8.387 24.307 1.00 87.44 131 LYS A C 1
ATOM 1012 O O . LYS A 1 131 ? -6.422 -8.451 23.114 1.00 87.44 131 LYS A O 1
ATOM 1017 N N . ALA A 1 132 ? -6.665 -7.250 24.999 1.00 85.06 132 ALA A N 1
ATOM 1018 C CA . ALA A 1 132 ? -6.201 -5.989 24.434 1.00 85.06 132 ALA A CA 1
ATOM 1019 C C . ALA A 1 132 ? -4.727 -6.079 24.008 1.00 85.06 132 ALA A C 1
ATOM 1021 O O . ALA A 1 132 ? -4.394 -5.733 22.873 1.00 85.06 132 ALA A O 1
ATOM 1022 N N . LYS A 1 133 ? -3.854 -6.625 24.866 1.00 91.00 133 LYS A N 1
ATOM 1023 C CA . LYS A 1 133 ? -2.439 -6.869 24.534 1.00 91.00 133 LYS A CA 1
ATOM 1024 C C . LYS A 1 133 ? -2.288 -7.817 23.345 1.00 91.00 133 LYS A C 1
ATOM 1026 O O . LYS A 1 133 ? -1.579 -7.493 22.398 1.00 91.00 133 LYS A O 1
ATOM 1031 N N . GLU A 1 134 ? -3.013 -8.932 23.332 1.00 94.19 134 GLU A N 1
ATOM 1032 C CA . GLU A 1 134 ? -2.999 -9.881 22.213 1.00 94.19 134 GLU A CA 1
ATOM 1033 C C . GLU A 1 134 ? -3.507 -9.261 20.903 1.00 94.19 134 GLU A C 1
ATOM 1035 O O . GLU A 1 134 ? -3.011 -9.584 19.822 1.00 94.19 134 GLU A O 1
ATOM 1040 N N . ALA A 1 135 ? -4.503 -8.375 20.959 1.00 89.50 135 ALA A N 1
ATOM 1041 C CA . ALA A 1 135 ? -4.988 -7.651 19.789 1.00 89.50 135 ALA A CA 1
ATOM 1042 C C . ALA A 1 135 ? -3.932 -6.673 19.249 1.00 89.50 135 ALA A C 1
ATOM 1044 O O . ALA A 1 135 ? -3.706 -6.643 18.038 1.00 89.50 135 ALA A O 1
ATOM 1045 N N . ILE A 1 136 ? -3.251 -5.935 20.131 1.00 92.75 136 ILE A N 1
ATOM 1046 C CA . ILE A 1 136 ? -2.150 -5.032 19.767 1.00 92.75 136 ILE A CA 1
ATOM 1047 C C . ILE A 1 136 ? -0.991 -5.821 19.150 1.00 92.75 136 ILE A C 1
ATOM 1049 O O . ILE A 1 136 ? -0.502 -5.457 18.080 1.00 92.75 136 ILE A O 1
ATOM 1053 N N . ASP A 1 137 ? -0.592 -6.937 19.760 1.00 95.50 137 ASP A N 1
ATOM 1054 C CA . ASP A 1 137 ? 0.487 -7.784 19.248 1.00 95.50 137 ASP A CA 1
ATOM 1055 C C . ASP A 1 137 ? 0.139 -8.393 17.885 1.00 95.50 137 ASP A C 1
ATOM 1057 O O . ASP A 1 137 ? 0.985 -8.444 16.988 1.00 95.50 137 ASP A O 1
ATOM 1061 N N . ARG A 1 138 ? -1.114 -8.825 17.688 1.00 95.19 138 ARG A N 1
ATOM 1062 C CA . ARG A 1 138 ? -1.593 -9.294 16.379 1.00 95.19 138 ARG A CA 1
ATOM 1063 C C . ARG A 1 138 ? -1.583 -8.182 15.336 1.00 95.19 138 ARG A C 1
ATOM 1065 O O . ARG A 1 138 ? -1.132 -8.424 14.219 1.00 95.19 138 ARG A O 1
ATOM 1072 N N . ALA A 1 139 ? -2.039 -6.981 15.688 1.00 92.56 139 ALA A N 1
ATOM 1073 C CA . ALA A 1 139 ? -2.019 -5.833 14.786 1.00 92.56 139 ALA A CA 1
ATOM 1074 C C . ALA A 1 139 ? -0.584 -5.471 14.378 1.00 92.56 139 ALA A C 1
ATOM 1076 O O . ALA A 1 139 ? -0.311 -5.299 13.192 1.00 92.56 139 ALA A O 1
ATOM 1077 N N . ARG A 1 140 ? 0.352 -5.464 15.334 1.00 96.44 140 ARG A N 1
ATOM 1078 C CA . ARG A 1 140 ? 1.774 -5.220 15.074 1.00 96.44 140 ARG A CA 1
ATOM 1079 C C . ARG A 1 140 ? 2.389 -6.279 14.160 1.00 96.44 140 ARG A C 1
ATOM 1081 O O . ARG A 1 140 ? 3.100 -5.930 13.223 1.00 96.44 140 ARG A O 1
ATOM 1088 N N . LYS A 1 141 ? 2.111 -7.567 14.392 1.00 97.44 141 LYS A N 1
ATOM 1089 C CA . LYS A 1 141 ? 2.589 -8.650 13.511 1.00 97.44 141 LYS A CA 1
ATOM 1090 C C . LYS A 1 141 ? 2.068 -8.486 12.085 1.00 97.44 141 LYS A C 1
ATOM 1092 O O . LYS A 1 141 ? 2.844 -8.595 11.142 1.00 97.44 141 LYS A O 1
ATOM 1097 N N . LEU A 1 142 ? 0.786 -8.157 11.933 1.00 95.31 142 LEU A N 1
ATOM 1098 C CA . LEU A 1 142 ? 0.187 -7.909 10.623 1.00 95.31 142 LEU A CA 1
ATOM 1099 C C . LEU A 1 142 ? 0.816 -6.686 9.928 1.00 95.31 142 LEU A C 1
ATOM 1101 O O . LEU A 1 142 ? 1.075 -6.717 8.726 1.00 95.31 142 LEU A O 1
ATOM 1105 N N . GLU A 1 143 ? 1.108 -5.617 10.668 1.00 96.25 143 GLU A N 1
ATOM 1106 C CA . GLU A 1 143 ? 1.818 -4.443 10.145 1.00 96.25 143 GLU A CA 1
ATOM 1107 C C . GLU A 1 143 ? 3.244 -4.794 9.678 1.00 96.25 143 GLU A C 1
ATOM 1109 O O . GLU A 1 143 ? 3.671 -4.401 8.592 1.00 96.25 143 GLU A O 1
ATOM 1114 N N . GLU A 1 144 ? 3.980 -5.592 10.450 1.00 97.38 144 GLU A N 1
ATOM 1115 C CA . GLU A 1 144 ? 5.315 -6.056 10.064 1.00 97.38 144 GLU A CA 1
ATOM 1116 C C . GLU A 1 144 ? 5.286 -6.965 8.822 1.00 97.38 144 GLU A C 1
ATOM 1118 O O . GLU A 1 144 ? 6.138 -6.827 7.940 1.00 97.38 144 GLU A O 1
ATOM 1123 N N . GLU A 1 145 ? 4.308 -7.867 8.713 1.00 96.88 145 GLU A N 1
ATOM 1124 C CA . GLU A 1 145 ? 4.114 -8.734 7.542 1.00 96.88 145 GLU A CA 1
ATOM 1125 C C . GLU A 1 145 ? 3.749 -7.934 6.289 1.00 96.88 145 GLU A C 1
ATOM 1127 O O . GLU A 1 145 ? 4.343 -8.129 5.226 1.00 96.88 145 GLU A O 1
ATOM 1132 N N . THR A 1 146 ? 2.818 -6.987 6.413 1.00 94.62 146 THR A N 1
ATOM 1133 C CA . THR A 1 146 ? 2.428 -6.109 5.302 1.00 94.62 146 THR A CA 1
ATOM 1134 C C . THR A 1 146 ? 3.588 -5.226 4.852 1.00 94.62 146 THR A C 1
ATOM 1136 O O . THR A 1 146 ? 3.820 -5.105 3.647 1.00 94.62 146 THR A O 1
ATOM 1139 N N . ARG A 1 147 ? 4.392 -4.683 5.776 1.00 96.94 147 ARG A N 1
ATOM 1140 C CA . ARG A 1 147 ? 5.613 -3.936 5.437 1.00 96.94 147 ARG A CA 1
ATOM 1141 C C . ARG A 1 147 ? 6.595 -4.789 4.633 1.00 96.94 147 ARG A C 1
ATOM 1143 O O . ARG A 1 147 ? 7.014 -4.361 3.559 1.00 96.94 147 ARG A O 1
ATOM 1150 N N . LYS A 1 148 ? 6.903 -6.006 5.100 1.00 97.62 148 LYS A N 1
ATOM 1151 C CA . LYS A 1 148 ? 7.790 -6.945 4.385 1.00 97.62 148 LYS A CA 1
ATOM 1152 C C . LYS A 1 148 ? 7.259 -7.288 2.993 1.00 97.62 148 LYS A C 1
ATOM 1154 O O . LYS A 1 148 ? 8.026 -7.350 2.036 1.00 97.62 148 LYS A O 1
ATOM 1159 N N . TYR A 1 149 ? 5.947 -7.472 2.858 1.00 95.62 149 TYR A N 1
ATOM 1160 C CA . TYR A 1 149 ? 5.310 -7.722 1.567 1.00 95.62 149 TYR A CA 1
ATOM 1161 C C . TYR A 1 149 ? 5.487 -6.545 0.593 1.00 95.62 149 TYR A C 1
ATOM 1163 O O . TYR A 1 149 ? 5.855 -6.751 -0.565 1.00 95.62 149 TYR A O 1
ATOM 1171 N N . PHE A 1 150 ? 5.289 -5.307 1.053 1.00 93.44 150 PHE A N 1
ATOM 1172 C CA . PHE A 1 150 ? 5.499 -4.115 0.225 1.00 93.44 150 PHE A CA 1
ATOM 1173 C C . PHE A 1 150 ? 6.969 -3.890 -0.144 1.00 93.44 150 PHE A C 1
ATOM 1175 O O . PHE A 1 150 ? 7.252 -3.474 -1.267 1.00 93.44 150 PHE A O 1
ATOM 1182 N N . GLU A 1 151 ? 7.902 -4.168 0.764 1.00 96.25 151 GLU A N 1
ATOM 1183 C CA . GLU A 1 151 ? 9.340 -4.124 0.476 1.00 96.25 151 GLU A CA 1
ATOM 1184 C C . GLU A 1 151 ? 9.712 -5.138 -0.614 1.00 96.25 151 GLU A C 1
ATOM 1186 O O . GLU A 1 151 ? 10.311 -4.757 -1.620 1.00 96.25 151 GLU A O 1
ATOM 1191 N N . ALA A 1 152 ? 9.238 -6.383 -0.505 1.00 96.00 152 ALA A N 1
ATOM 1192 C CA . ALA A 1 152 ? 9.460 -7.411 -1.521 1.00 96.00 152 ALA A CA 1
ATOM 1193 C C . ALA A 1 152 ? 8.845 -7.049 -2.888 1.00 96.00 152 ALA A C 1
ATOM 1195 O O . ALA A 1 152 ? 9.415 -7.361 -3.936 1.00 96.00 152 ALA A O 1
ATOM 1196 N N . LEU A 1 153 ? 7.685 -6.381 -2.912 1.00 94.94 153 LEU A N 1
ATOM 1197 C CA . LEU A 1 153 ? 7.095 -5.877 -4.156 1.00 94.94 153 LEU A CA 1
ATOM 1198 C C . LEU A 1 153 ? 7.947 -4.776 -4.794 1.00 94.94 153 LEU A C 1
ATOM 1200 O O . LEU A 1 153 ? 8.167 -4.813 -6.005 1.00 94.94 153 LEU A O 1
ATOM 1204 N N . LYS A 1 154 ? 8.463 -3.834 -3.995 1.00 95.19 154 LYS A N 1
ATOM 1205 C CA . LYS A 1 154 ? 9.364 -2.784 -4.489 1.00 95.19 154 LYS A CA 1
ATOM 1206 C C . LYS A 1 154 ? 10.645 -3.375 -5.067 1.00 95.19 154 LYS A C 1
ATOM 1208 O O . LYS A 1 154 ? 11.062 -2.965 -6.145 1.00 95.19 154 LYS A O 1
ATOM 1213 N N . GLU A 1 155 ? 11.246 -4.358 -4.402 1.00 94.38 155 GLU A N 1
ATOM 1214 C CA . GLU A 1 155 ? 12.440 -5.034 -4.920 1.00 94.38 155 GLU A CA 1
ATOM 1215 C C . GLU A 1 155 ? 12.169 -5.699 -6.275 1.00 94.38 155 GLU A C 1
ATOM 1217 O O . GLU A 1 155 ? 12.922 -5.479 -7.227 1.00 94.38 155 GLU A O 1
ATOM 1222 N N . LYS A 1 156 ? 11.047 -6.416 -6.416 1.00 91.81 156 LYS A N 1
ATOM 1223 C CA . LYS A 1 156 ? 10.637 -7.012 -7.699 1.00 91.81 156 LYS A CA 1
ATOM 1224 C C . LYS A 1 156 ? 10.434 -5.971 -8.796 1.00 91.81 156 LYS A C 1
ATOM 1226 O O . LYS A 1 156 ? 10.858 -6.191 -9.927 1.00 91.81 156 LYS A O 1
ATOM 1231 N N . GLU A 1 157 ? 9.822 -4.836 -8.476 1.00 93.56 157 GLU A N 1
ATOM 1232 C CA . GLU A 1 157 ? 9.633 -3.743 -9.431 1.00 93.56 157 GLU A CA 1
ATOM 1233 C C . GLU A 1 157 ? 10.975 -3.137 -9.864 1.00 93.56 157 GLU A C 1
ATOM 1235 O O . GLU A 1 157 ? 11.206 -2.925 -11.056 1.00 93.56 157 GLU A O 1
ATOM 1240 N N . THR A 1 158 ? 11.905 -2.932 -8.925 1.00 91.88 158 THR A N 1
ATOM 1241 C CA . THR A 1 158 ? 13.253 -2.446 -9.256 1.00 91.88 158 THR A CA 1
ATOM 1242 C C . THR A 1 158 ? 14.044 -3.439 -10.104 1.00 91.88 158 THR A C 1
ATOM 1244 O O . THR A 1 158 ? 14.761 -3.013 -11.008 1.00 91.88 158 THR A O 1
ATOM 1247 N N . HIS A 1 159 ? 13.899 -4.746 -9.860 1.00 89.12 159 HIS A N 1
ATOM 1248 C CA . HIS A 1 159 ? 14.533 -5.784 -10.671 1.00 89.12 159 HIS A CA 1
ATOM 1249 C C . HIS A 1 159 ? 13.978 -5.786 -12.093 1.00 89.12 159 HIS A C 1
ATOM 1251 O O . HIS A 1 159 ? 14.743 -5.701 -13.049 1.00 89.12 159 HIS A O 1
ATOM 1257 N N . LYS A 1 160 ? 12.648 -5.773 -12.230 1.00 92.44 160 LYS A N 1
ATOM 1258 C CA . LYS A 1 160 ? 11.974 -5.720 -13.528 1.00 92.44 160 LYS A CA 1
ATOM 1259 C C . LYS A 1 160 ? 12.399 -4.493 -14.336 1.00 92.44 160 LYS A C 1
ATOM 1261 O O . LYS A 1 160 ? 12.721 -4.610 -15.511 1.00 92.44 160 LYS A O 1
ATOM 1266 N N . LYS A 1 161 ? 12.465 -3.322 -13.697 1.00 92.44 161 LYS A N 1
ATOM 1267 C CA . LYS A 1 161 ? 12.926 -2.098 -14.359 1.00 92.44 161 LYS A CA 1
ATOM 1268 C C . LYS A 1 161 ? 14.377 -2.212 -14.835 1.00 92.44 161 LYS A C 1
ATOM 1270 O O . LYS A 1 161 ? 14.683 -1.796 -15.944 1.00 92.44 161 LYS A O 1
ATOM 1275 N N . ARG A 1 162 ? 15.266 -2.805 -14.027 1.00 91.81 162 ARG A N 1
ATOM 1276 C CA . ARG A 1 162 ? 16.658 -3.057 -14.438 1.00 91.81 162 ARG A CA 1
ATOM 1277 C C . ARG A 1 162 ? 16.744 -4.015 -15.623 1.00 91.81 162 ARG A C 1
ATOM 1279 O O . ARG A 1 162 ? 17.567 -3.789 -16.501 1.00 91.81 162 ARG A O 1
ATOM 1286 N N . GLU A 1 163 ? 15.916 -5.055 -15.662 1.00 92.75 163 GLU A N 1
ATOM 1287 C CA . GLU A 1 163 ? 15.846 -5.974 -16.804 1.00 92.75 163 GLU A CA 1
ATOM 1288 C C . GLU A 1 163 ? 15.356 -5.268 -18.073 1.00 92.75 163 GLU A C 1
ATOM 1290 O O . GLU A 1 163 ? 15.961 -5.434 -19.129 1.00 92.75 163 GLU A O 1
ATOM 1295 N N . GLU A 1 164 ? 14.317 -4.435 -17.973 1.00 91.31 164 GLU A N 1
ATOM 1296 C CA . GLU A 1 164 ? 13.819 -3.624 -19.092 1.00 91.31 164 GLU A CA 1
ATOM 1297 C C . GLU A 1 164 ? 14.880 -2.625 -19.590 1.00 91.31 164 GLU A C 1
ATOM 1299 O O . GLU A 1 164 ? 15.098 -2.498 -20.799 1.00 91.31 164 GLU A O 1
ATOM 1304 N N . ASP A 1 165 ? 15.594 -1.965 -18.674 1.00 92.56 165 ASP A N 1
ATOM 1305 C CA . ASP A 1 165 ? 16.682 -1.038 -19.000 1.00 92.56 165 ASP A CA 1
ATOM 1306 C C . ASP A 1 165 ? 17.856 -1.767 -19.686 1.00 92.56 165 ASP A C 1
ATOM 1308 O O . ASP A 1 165 ? 18.401 -1.269 -20.675 1.00 92.56 165 ASP A O 1
ATOM 1312 N N . LEU A 1 166 ? 18.222 -2.965 -19.211 1.00 92.31 166 LEU A N 1
ATOM 1313 C CA . LEU A 1 166 ? 19.255 -3.809 -19.823 1.00 92.31 166 LEU A CA 1
ATOM 1314 C C . LEU A 1 166 ? 18.839 -4.307 -21.209 1.00 92.31 166 LEU A C 1
ATOM 1316 O O . LEU A 1 166 ? 19.644 -4.244 -22.136 1.00 92.31 166 LEU A O 1
ATOM 1320 N N . ALA A 1 167 ? 17.592 -4.749 -21.379 1.00 91.25 167 ALA A N 1
ATOM 1321 C CA . ALA A 1 167 ? 17.065 -5.174 -22.672 1.00 91.25 167 ALA A CA 1
ATOM 1322 C C . ALA A 1 167 ? 17.039 -4.012 -23.681 1.00 91.25 167 ALA A C 1
ATOM 1324 O O . ALA A 1 167 ? 17.448 -4.177 -24.829 1.00 91.25 167 ALA A O 1
ATOM 1325 N N . SER A 1 168 ? 16.642 -2.807 -23.251 1.00 91.12 168 SER A N 1
ATOM 1326 C CA . SER A 1 168 ? 16.688 -1.611 -24.101 1.00 91.12 168 SER A CA 1
ATOM 1327 C C . SER A 1 168 ? 18.121 -1.209 -24.460 1.00 91.12 168 SER A C 1
ATOM 1329 O O . SER A 1 168 ? 18.385 -0.811 -25.596 1.00 91.12 168 SER A O 1
ATOM 1331 N N . ALA A 1 169 ? 19.061 -1.311 -23.516 1.00 90.25 169 ALA A N 1
ATOM 1332 C CA . ALA A 1 169 ? 20.473 -1.058 -23.783 1.00 90.25 169 ALA A CA 1
ATOM 1333 C C . ALA A 1 169 ? 21.055 -2.081 -24.770 1.00 90.25 169 ALA A C 1
ATOM 1335 O O . ALA A 1 169 ? 21.770 -1.679 -25.685 1.00 90.25 169 ALA A O 1
ATOM 1336 N N . ALA A 1 170 ? 20.711 -3.364 -24.629 1.00 89.31 170 ALA A N 1
ATOM 1337 C CA . ALA A 1 170 ? 21.125 -4.422 -25.545 1.00 89.31 170 ALA A CA 1
ATOM 1338 C C . ALA A 1 170 ? 20.611 -4.174 -26.972 1.00 89.31 170 ALA A C 1
ATOM 1340 O O . ALA A 1 170 ? 21.415 -4.185 -27.900 1.00 89.31 170 ALA A O 1
ATOM 1341 N N . GLY A 1 171 ? 19.328 -3.826 -27.139 1.00 87.88 171 GLY A N 1
ATOM 1342 C CA . GLY A 1 171 ? 18.768 -3.487 -28.454 1.00 87.88 171 GLY A CA 1
ATOM 1343 C C . GLY A 1 171 ? 19.483 -2.306 -29.121 1.00 87.88 171 GLY A C 1
ATOM 1344 O O . GLY A 1 171 ? 19.851 -2.376 -30.285 1.00 87.88 171 GLY A O 1
ATOM 1345 N N . LYS A 1 172 ? 19.816 -1.251 -28.362 1.00 89.75 172 LYS A N 1
ATOM 1346 C CA . LYS A 1 172 ? 20.593 -0.110 -28.895 1.00 89.75 172 LYS A CA 1
ATOM 1347 C C . LYS A 1 172 ? 22.015 -0.484 -29.313 1.00 89.75 172 LYS A C 1
ATOM 1349 O O . LYS A 1 172 ? 22.593 0.181 -30.173 1.00 89.75 172 LYS A O 1
ATOM 1354 N N . VAL A 1 173 ? 22.624 -1.464 -28.648 1.00 88.94 173 VAL A N 1
ATOM 1355 C CA . VAL A 1 173 ? 23.945 -1.970 -29.035 1.00 88.94 173 VAL A CA 1
ATOM 1356 C C . VAL A 1 173 ? 23.829 -2.763 -30.332 1.00 88.94 173 VAL A C 1
ATOM 1358 O O . VAL A 1 173 ? 24.648 -2.549 -31.219 1.00 88.94 173 VAL A O 1
ATOM 1361 N N . GLU A 1 174 ? 22.808 -3.607 -30.464 1.00 88.06 174 GLU A N 1
ATOM 1362 C CA . GLU A 1 174 ? 22.530 -4.376 -31.681 1.00 88.06 174 GLU A CA 1
ATOM 1363 C C . GLU A 1 174 ? 22.284 -3.461 -32.891 1.00 88.06 174 GLU A C 1
ATOM 1365 O O . GLU A 1 174 ? 23.001 -3.580 -33.885 1.00 88.06 174 GLU A O 1
ATOM 1370 N N . ASP A 1 175 ? 21.410 -2.457 -32.755 1.00 89.38 175 ASP A N 1
ATOM 1371 C CA . ASP A 1 175 ? 21.144 -1.458 -33.803 1.00 89.38 175 ASP A CA 1
ATOM 1372 C C . ASP A 1 175 ? 22.436 -0.748 -34.251 1.00 89.38 175 ASP A C 1
ATOM 1374 O O . ASP A 1 175 ? 22.704 -0.576 -35.441 1.00 89.38 175 ASP A O 1
ATOM 1378 N N . ARG A 1 176 ? 23.292 -0.359 -33.293 1.00 90.31 176 ARG A N 1
ATOM 1379 C CA . ARG A 1 176 ? 24.585 0.283 -33.587 1.00 90.31 176 ARG A CA 1
ATOM 1380 C C . ARG A 1 176 ? 25.556 -0.648 -34.301 1.00 90.31 176 ARG A C 1
ATOM 1382 O O . ARG A 1 176 ? 26.308 -0.197 -35.161 1.00 90.31 176 ARG A O 1
ATOM 1389 N N . VAL A 1 177 ? 25.586 -1.921 -33.920 1.00 91.06 177 VAL A N 1
ATOM 1390 C CA . VAL A 1 177 ? 26.429 -2.926 -34.573 1.00 91.06 177 VAL A CA 1
ATOM 1391 C C . VAL A 1 177 ? 25.979 -3.125 -36.022 1.00 91.06 177 VAL A C 1
ATOM 1393 O O . VAL A 1 177 ? 26.823 -3.148 -36.918 1.00 91.06 177 VAL A O 1
ATOM 1396 N N . GLU A 1 178 ? 24.671 -3.178 -36.281 1.00 91.56 178 GLU A N 1
ATOM 1397 C CA . GLU A 1 178 ? 24.126 -3.268 -37.638 1.00 91.56 178 GLU A CA 1
ATOM 1398 C C . GLU A 1 178 ? 24.449 -2.022 -38.481 1.00 91.56 178 GLU A C 1
ATOM 1400 O O . GLU A 1 178 ? 24.892 -2.144 -39.628 1.00 91.56 178 GLU A O 1
ATOM 1405 N N . GLU A 1 179 ? 24.333 -0.818 -37.904 1.00 93.31 179 GLU A N 1
ATOM 1406 C CA . GLU A 1 179 ? 24.768 0.425 -38.555 1.00 93.31 179 GLU A CA 1
ATOM 1407 C C . GLU A 1 179 ? 26.248 0.373 -38.955 1.00 93.31 179 GLU A C 1
ATOM 1409 O O . GLU A 1 179 ? 26.612 0.800 -40.055 1.00 93.31 179 GLU A O 1
ATOM 1414 N N . TYR A 1 180 ? 27.113 -0.177 -38.104 1.00 94.25 180 TYR A N 1
ATOM 1415 C CA . TYR A 1 180 ? 28.529 -0.304 -38.422 1.00 94.25 180 TYR A CA 1
ATOM 1416 C C . TYR A 1 180 ? 28.811 -1.325 -39.529 1.00 94.25 180 TYR A C 1
ATOM 1418 O O . TYR A 1 180 ? 29.636 -1.046 -40.400 1.00 94.25 180 TYR A O 1
ATOM 1426 N N . TYR A 1 181 ? 28.112 -2.462 -39.576 1.00 93.88 181 TYR A N 1
ATOM 1427 C CA . TYR A 1 181 ? 28.242 -3.384 -40.711 1.00 93.88 181 TYR A CA 1
ATOM 1428 C C . TYR A 1 181 ? 27.785 -2.736 -42.018 1.00 93.88 181 TYR A C 1
ATOM 1430 O O . TYR A 1 181 ? 28.484 -2.819 -43.027 1.00 93.88 181 TYR A O 1
ATOM 1438 N N . ARG A 1 182 ? 26.673 -1.992 -41.994 1.00 95.00 182 ARG A N 1
ATOM 1439 C CA . ARG A 1 182 ? 26.215 -1.222 -43.158 1.00 95.00 182 ARG A CA 1
ATOM 1440 C C . ARG A 1 182 ? 27.257 -0.186 -43.598 1.00 95.00 182 ARG A C 1
ATOM 1442 O O . ARG A 1 182 ? 27.412 0.062 -44.795 1.00 95.00 182 ARG A O 1
ATOM 1449 N N . ALA A 1 183 ? 27.972 0.421 -42.649 1.00 95.38 183 ALA A N 1
ATOM 1450 C CA . ALA A 1 183 ? 29.074 1.341 -42.921 1.00 95.38 183 ALA A CA 1
ATOM 1451 C C . ALA A 1 183 ? 30.277 0.646 -43.588 1.00 95.38 183 ALA A C 1
ATOM 1453 O O . ALA A 1 183 ? 30.890 1.210 -44.494 1.00 95.38 183 ALA A O 1
ATOM 1454 N N . VAL A 1 184 ? 30.597 -0.590 -43.204 1.00 95.44 184 VAL A N 1
ATOM 1455 C CA . VAL A 1 184 ? 31.619 -1.393 -43.896 1.00 95.44 184 VAL A CA 1
ATOM 1456 C C . VAL A 1 184 ? 31.169 -1.723 -45.322 1.00 95.44 184 VAL A C 1
ATOM 1458 O O . VAL A 1 184 ? 31.918 -1.485 -46.273 1.00 95.44 184 VAL A O 1
ATOM 1461 N N . ASP A 1 185 ? 29.927 -2.181 -45.495 1.00 96.12 185 ASP A N 1
ATOM 1462 C CA . ASP A 1 185 ? 29.367 -2.543 -46.801 1.00 96.12 185 ASP A CA 1
ATOM 1463 C C . ASP A 1 185 ? 29.362 -1.353 -47.773 1.00 96.12 185 ASP A C 1
ATOM 1465 O O . ASP A 1 185 ? 29.712 -1.498 -48.949 1.00 96.12 185 ASP A O 1
ATOM 1469 N N . ILE A 1 186 ? 29.019 -0.149 -47.295 1.00 96.62 186 ILE A N 1
ATOM 1470 C CA . ILE A 1 186 ? 29.002 1.040 -48.151 1.00 96.62 186 ILE A CA 1
ATOM 1471 C C . ILE A 1 186 ? 30.406 1.501 -48.551 1.00 96.62 186 ILE A C 1
ATOM 1473 O O . ILE A 1 186 ? 30.596 1.924 -49.692 1.00 96.62 186 ILE A O 1
ATOM 1477 N N . LEU A 1 187 ? 31.390 1.407 -47.653 1.00 96.81 187 LEU A N 1
ATOM 1478 C CA . LEU A 1 187 ? 32.779 1.747 -47.969 1.00 96.81 187 LEU A CA 1
ATOM 1479 C C . LEU A 1 187 ? 33.385 0.744 -48.950 1.00 96.81 187 LEU A C 1
ATOM 1481 O O . LEU A 1 187 ? 34.102 1.146 -49.860 1.00 96.81 187 LEU A O 1
ATOM 1485 N N . LYS A 1 188 ? 33.042 -0.542 -48.820 1.00 96.56 188 LYS A N 1
ATOM 1486 C CA . LYS A 1 188 ? 33.433 -1.582 -49.778 1.00 96.56 188 LYS A CA 1
ATOM 1487 C C . LYS A 1 188 ? 32.819 -1.347 -51.158 1.00 96.56 188 LYS A C 1
ATOM 1489 O O . LYS A 1 188 ? 33.473 -1.586 -52.166 1.00 96.56 188 LYS A O 1
ATOM 1494 N N . LYS A 1 189 ? 31.569 -0.879 -51.208 1.00 97.12 189 LYS A N 1
ATOM 1495 C CA . LYS A 1 189 ? 30.857 -0.590 -52.461 1.00 97.12 189 LYS A CA 1
ATOM 1496 C C . LYS A 1 189 ? 31.328 0.697 -53.145 1.00 97.12 189 LYS A C 1
ATOM 1498 O O . LYS A 1 189 ? 31.298 0.770 -54.370 1.00 97.12 189 LYS A O 1
ATOM 1503 N N . PHE A 1 190 ? 31.742 1.697 -52.369 1.00 97.50 190 PHE A N 1
ATOM 1504 C CA . PHE A 1 190 ? 32.216 2.992 -52.861 1.00 97.50 190 PHE A CA 1
ATOM 1505 C C . PHE A 1 190 ? 33.576 3.335 -52.237 1.00 97.50 190 PHE A C 1
ATOM 1507 O O . PHE A 1 190 ? 33.662 4.212 -51.370 1.00 97.50 190 PHE A O 1
ATOM 1514 N N . PRO A 1 191 ? 34.649 2.636 -52.631 1.00 97.38 191 PRO A N 1
ATOM 1515 C CA . PRO A 1 191 ? 35.952 2.802 -52.004 1.00 97.38 191 PRO A CA 1
ATOM 1516 C C . PRO A 1 191 ? 36.552 4.184 -52.322 1.00 97.38 191 PRO A C 1
ATOM 1518 O O . PRO A 1 191 ? 36.581 4.594 -53.487 1.00 97.38 191 PRO A O 1
ATOM 1521 N N . PRO A 1 192 ? 37.077 4.914 -51.317 1.00 96.50 192 PRO A N 1
ATOM 1522 C CA . PRO A 1 192 ? 37.639 6.249 -51.526 1.00 96.50 192 PRO A CA 1
ATOM 1523 C C . PRO A 1 192 ? 38.835 6.264 -52.487 1.00 96.50 192 PRO A C 1
ATOM 1525 O O . PRO A 1 192 ? 39.066 7.261 -53.170 1.00 96.50 192 PRO A O 1
ATOM 1528 N N . GLU A 1 193 ? 39.566 5.152 -52.577 1.00 96.56 193 GLU A N 1
ATOM 1529 C CA . GLU A 1 193 ? 40.729 4.982 -53.456 1.00 96.56 193 GLU A CA 1
ATOM 1530 C C . GLU A 1 193 ? 40.358 4.968 -54.946 1.00 96.56 193 GLU A C 1
ATOM 1532 O O . GLU A 1 193 ? 41.139 5.421 -55.780 1.00 96.56 193 GLU A O 1
ATOM 1537 N N . GLU A 1 194 ? 39.137 4.546 -55.290 1.00 96.62 194 GLU A N 1
ATOM 1538 C CA . GLU A 1 194 ? 38.618 4.586 -56.667 1.00 96.62 194 GLU A CA 1
ATOM 1539 C C . GLU A 1 194 ? 38.048 5.966 -57.047 1.00 96.62 194 GLU A C 1
ATOM 1541 O O . GLU A 1 194 ? 37.420 6.138 -58.093 1.00 96.62 194 GLU A O 1
ATOM 1546 N N . GLY A 1 195 ? 38.248 6.975 -56.195 1.00 96.38 195 GLY A N 1
ATOM 1547 C CA . GLY A 1 195 ? 37.766 8.335 -56.418 1.00 96.38 195 GLY A CA 1
ATOM 1548 C C . GLY A 1 195 ? 36.314 8.561 -55.994 1.00 96.38 195 GLY A C 1
ATOM 1549 O O . GLY A 1 195 ? 35.749 9.608 -56.319 1.00 96.38 195 GLY A O 1
ATOM 1550 N N . TRP A 1 196 ? 35.697 7.632 -55.253 1.00 97.12 196 TRP A N 1
ATOM 1551 C CA . TRP A 1 196 ? 34.426 7.888 -54.575 1.00 97.12 196 TRP A CA 1
ATOM 1552 C C . TRP A 1 196 ? 34.667 8.829 -53.395 1.00 97.12 196 TRP A C 1
ATOM 1554 O O . TRP A 1 196 ? 35.287 8.476 -52.400 1.00 97.12 196 TRP A O 1
ATOM 1564 N N . GLY A 1 197 ? 34.211 10.068 -53.512 1.00 96.12 197 GLY A N 1
ATOM 1565 C CA . GLY A 1 197 ? 34.456 11.082 -52.496 1.00 96.12 197 GLY A CA 1
ATOM 1566 C C . GLY A 1 197 ? 33.607 12.321 -52.691 1.00 96.12 197 GLY A C 1
ATOM 1567 O O . GLY A 1 197 ? 32.710 12.351 -53.535 1.00 96.12 197 GLY A O 1
ATOM 1568 N N . GLU A 1 198 ? 33.901 13.362 -51.918 1.00 97.00 198 GLU A N 1
ATOM 1569 C CA . GLU A 1 198 ? 33.175 14.633 -51.981 1.00 97.00 198 GLU A CA 1
ATOM 1570 C C . GLU A 1 198 ? 33.173 15.231 -53.393 1.00 97.00 198 GLU A C 1
ATOM 1572 O O . GLU A 1 198 ? 32.143 15.706 -53.866 1.00 97.00 198 GLU A O 1
ATOM 1577 N N . GLU A 1 199 ? 34.299 15.148 -54.100 1.00 96.38 199 GLU A N 1
ATOM 1578 C CA . GLU A 1 199 ? 34.413 15.654 -55.467 1.00 96.38 199 GLU A CA 1
ATOM 1579 C C . GLU A 1 199 ? 33.506 14.880 -56.437 1.00 96.38 199 GLU A C 1
ATOM 1581 O O . GLU A 1 199 ? 32.768 15.476 -57.221 1.00 96.38 199 GLU A O 1
ATOM 1586 N N . LYS A 1 200 ? 33.455 13.546 -56.324 1.00 95.88 200 LYS A N 1
ATOM 1587 C CA . LYS A 1 200 ? 32.538 12.705 -57.107 1.00 95.88 200 LYS A CA 1
ATOM 1588 C C . LYS A 1 200 ? 31.075 13.011 -56.794 1.00 95.88 200 LYS A C 1
ATOM 1590 O O . LYS A 1 200 ? 30.257 13.082 -57.709 1.00 95.88 200 LYS A O 1
ATOM 1595 N N . TYR A 1 201 ? 30.747 13.231 -55.521 1.00 95.75 201 TYR A N 1
ATOM 1596 C CA . TYR A 1 201 ? 29.413 13.652 -55.101 1.00 95.75 201 TYR A CA 1
ATOM 1597 C C . TYR A 1 201 ? 29.037 15.005 -55.715 1.00 95.75 201 TYR A C 1
ATOM 1599 O O . TYR A 1 201 ? 27.966 15.126 -56.306 1.00 95.75 201 TYR A O 1
ATOM 1607 N N . ARG A 1 202 ? 29.932 16.002 -55.652 1.00 95.31 202 ARG A N 1
ATOM 1608 C CA . ARG A 1 202 ? 29.729 17.322 -56.271 1.00 95.31 202 ARG A CA 1
ATOM 1609 C C . ARG A 1 202 ? 29.526 17.208 -57.776 1.00 95.31 202 ARG A C 1
ATOM 1611 O O . ARG A 1 202 ? 28.635 17.862 -58.303 1.00 95.31 202 ARG A O 1
ATOM 1618 N N . GLN A 1 203 ? 30.282 16.352 -58.461 1.00 92.50 203 GLN A N 1
ATOM 1619 C CA . GLN A 1 203 ? 30.094 16.096 -59.892 1.00 92.50 203 GLN A CA 1
ATOM 1620 C C . GLN A 1 203 ? 28.714 15.501 -60.194 1.00 92.50 203 GLN A C 1
ATOM 1622 O O . GLN A 1 203 ? 28.029 15.984 -61.092 1.00 92.50 203 GLN A O 1
ATOM 1627 N N . ILE A 1 204 ? 28.277 14.491 -59.435 1.00 91.06 204 ILE A N 1
ATOM 1628 C CA . ILE A 1 204 ? 26.941 13.892 -59.594 1.00 91.06 204 ILE A CA 1
ATOM 1629 C C . ILE A 1 204 ? 25.850 14.934 -59.314 1.00 91.06 204 ILE A C 1
ATOM 1631 O O . ILE A 1 204 ? 24.908 15.049 -60.093 1.00 91.06 204 ILE A O 1
ATOM 1635 N N . TYR A 1 205 ? 26.006 15.735 -58.257 1.00 88.69 205 TYR A N 1
ATOM 1636 C CA . TYR A 1 205 ? 25.074 16.801 -57.890 1.00 88.69 205 TYR A CA 1
ATOM 1637 C C . TYR A 1 205 ? 24.992 17.901 -58.956 1.00 88.69 205 TYR A C 1
ATOM 1639 O O . TYR A 1 205 ? 23.901 18.295 -59.352 1.00 88.69 205 TYR A O 1
ATOM 1647 N N . LEU A 1 206 ? 26.127 18.380 -59.471 1.00 87.88 206 LEU A N 1
ATOM 1648 C CA . LEU A 1 206 ? 26.162 19.403 -60.521 1.00 87.88 206 LEU A CA 1
ATOM 1649 C C . LEU A 1 206 ? 25.549 18.902 -61.829 1.00 87.88 206 LEU A C 1
ATOM 1651 O O . LEU A 1 206 ? 24.857 19.662 -62.502 1.00 87.88 206 LEU A O 1
ATOM 1655 N N . ASN A 1 207 ? 25.769 17.630 -62.166 1.00 83.00 207 ASN A N 1
ATOM 1656 C CA . ASN A 1 207 ? 25.124 16.990 -63.310 1.00 83.00 207 ASN A CA 1
ATOM 1657 C C . ASN A 1 207 ? 23.611 16.820 -63.106 1.00 83.00 207 ASN A C 1
ATOM 1659 O O . ASN A 1 207 ? 22.886 16.733 -64.087 1.00 83.00 207 ASN A O 1
ATOM 1663 N N . TRP A 1 208 ? 23.139 16.796 -61.856 1.00 77.19 208 TRP A N 1
ATOM 1664 C CA . TRP A 1 208 ? 21.719 16.713 -61.520 1.00 77.19 208 TRP A CA 1
ATOM 1665 C C . TRP A 1 208 ? 21.021 18.083 -61.526 1.00 77.19 208 TRP A C 1
ATOM 1667 O O . TRP A 1 208 ? 19.930 18.210 -62.072 1.00 77.19 208 TRP A O 1
ATOM 1677 N N . VAL A 1 209 ? 21.652 19.120 -60.961 1.00 68.12 209 VAL A N 1
ATOM 1678 C CA . VAL A 1 209 ? 21.077 20.478 -60.850 1.00 68.12 209 VAL A CA 1
ATOM 1679 C C . VAL A 1 209 ? 21.046 21.218 -62.189 1.00 68.12 209 VAL A C 1
ATOM 1681 O O . VAL A 1 209 ? 20.128 21.994 -62.438 1.00 68.12 209 VAL A O 1
ATOM 1684 N N . ARG A 1 210 ? 22.014 20.973 -63.083 1.00 58.75 210 ARG A N 1
ATOM 1685 C CA . ARG A 1 210 ? 22.140 21.698 -64.363 1.00 58.75 210 ARG A CA 1
ATOM 1686 C C . ARG A 1 210 ? 20.953 21.558 -65.327 1.00 58.75 210 ARG A C 1
ATOM 1688 O O . ARG A 1 210 ? 20.905 22.319 -66.290 1.00 58.75 210 ARG A O 1
ATOM 1695 N N . ASP A 1 211 ? 20.014 20.651 -65.071 1.00 55.59 211 ASP A N 1
ATOM 1696 C CA . ASP A 1 211 ? 18.848 20.417 -65.931 1.00 55.59 211 ASP A CA 1
ATOM 1697 C C . ASP A 1 211 ? 17.557 21.141 -65.479 1.00 55.59 211 ASP A C 1
ATOM 1699 O O . ASP A 1 211 ? 16.587 21.133 -66.237 1.00 55.59 211 ASP A O 1
ATOM 1703 N N . ASP A 1 212 ? 17.509 21.782 -64.298 1.00 52.09 212 ASP A N 1
ATOM 1704 C CA . ASP A 1 212 ? 16.273 22.419 -63.777 1.00 52.09 212 ASP A CA 1
ATOM 1705 C C . ASP A 1 212 ? 16.119 23.914 -64.161 1.00 52.09 212 ASP A C 1
ATOM 1707 O O . ASP A 1 212 ? 15.008 24.445 -64.139 1.00 52.09 212 ASP A O 1
ATOM 1711 N N . ASP A 1 213 ? 17.181 24.590 -64.621 1.00 52.59 213 ASP A N 1
ATOM 1712 C CA . ASP A 1 213 ? 17.170 26.051 -64.858 1.00 52.59 213 ASP A CA 1
ATOM 1713 C C . ASP A 1 213 ? 16.863 26.469 -66.320 1.00 52.59 213 ASP A C 1
ATOM 1715 O O . ASP A 1 213 ? 17.023 27.628 -66.717 1.00 52.59 213 ASP A O 1
ATOM 1719 N N . GLY A 1 214 ? 16.403 25.536 -67.160 1.00 52.19 214 GLY A N 1
ATOM 1720 C CA . GLY A 1 214 ? 16.116 25.764 -68.581 1.00 52.19 214 GLY A CA 1
ATOM 1721 C C . GLY A 1 214 ? 14.644 26.066 -68.881 1.00 52.19 214 GLY A C 1
ATOM 1722 O O . GLY A 1 214 ? 13.826 25.159 -68.993 1.00 52.19 214 GLY A O 1
ATOM 1723 N N . ALA A 1 215 ? 14.330 27.346 -69.070 1.00 51.12 215 ALA A N 1
ATOM 1724 C CA . ALA A 1 215 ? 13.026 27.914 -69.411 1.00 51.12 215 ALA A CA 1
ATOM 1725 C C . ALA A 1 215 ? 12.103 27.067 -70.326 1.00 51.12 215 ALA A C 1
ATOM 1727 O O . ALA A 1 215 ? 12.449 26.698 -71.445 1.00 51.12 215 ALA A O 1
ATOM 1728 N N . ALA A 1 216 ? 10.868 26.895 -69.845 1.00 55.19 216 ALA A N 1
ATOM 1729 C CA . ALA A 1 216 ? 9.620 26.784 -70.601 1.00 55.19 216 ALA A CA 1
ATOM 1730 C C . ALA A 1 216 ? 9.600 25.855 -71.837 1.00 55.19 216 ALA A C 1
ATOM 1732 O O . ALA A 1 216 ? 9.786 26.269 -72.978 1.00 55.19 216 ALA A O 1
ATOM 1733 N N . GLY A 1 217 ? 9.135 24.625 -71.609 1.00 52.62 217 GLY A N 1
ATOM 1734 C CA . GLY A 1 217 ? 8.218 23.994 -72.559 1.00 52.62 217 GLY A CA 1
ATOM 1735 C C . GLY A 1 217 ? 8.854 23.112 -73.629 1.00 52.62 217 GLY A C 1
ATOM 1736 O O . GLY A 1 217 ? 8.787 23.418 -74.816 1.00 52.62 217 GLY A O 1
ATOM 1737 N N . ARG A 1 218 ? 9.375 21.957 -73.211 1.00 50.53 218 ARG A N 1
ATOM 1738 C CA . ARG A 1 218 ? 9.085 20.614 -73.763 1.00 50.53 218 ARG A CA 1
ATOM 1739 C C . ARG A 1 218 ? 10.088 19.637 -73.153 1.00 50.53 218 ARG A C 1
ATOM 1741 O O . ARG A 1 218 ? 11.287 19.859 -73.247 1.00 50.53 218 ARG A O 1
ATOM 1748 N N . GLY A 1 219 ? 9.577 18.598 -72.492 1.00 53.59 219 GLY A N 1
ATOM 1749 C CA . GLY A 1 219 ? 10.324 17.717 -71.593 1.00 53.59 219 GLY A CA 1
ATOM 1750 C C . GLY A 1 219 ? 11.643 17.192 -72.157 1.00 53.59 219 GLY A C 1
ATOM 1751 O O . GLY A 1 219 ? 11.663 16.216 -72.902 1.00 53.59 219 GLY A O 1
ATOM 1752 N N . LYS A 1 220 ? 12.746 17.812 -71.739 1.00 49.72 220 LYS A N 1
ATOM 1753 C CA . LYS A 1 220 ? 14.067 17.192 -71.759 1.00 49.72 220 LYS A CA 1
ATOM 1754 C C . LYS A 1 220 ? 14.259 16.597 -70.375 1.00 49.72 220 LYS A C 1
ATOM 1756 O O . LYS A 1 220 ? 14.189 17.310 -69.381 1.00 49.72 220 LYS A O 1
ATOM 1761 N N . GLY A 1 221 ? 14.292 15.268 -70.333 1.00 54.44 221 GLY A N 1
ATOM 1762 C CA . GLY A 1 221 ? 14.245 14.504 -69.096 1.00 54.44 221 GLY A CA 1
ATOM 1763 C C . GLY A 1 221 ? 15.363 14.930 -68.161 1.00 54.44 221 GLY A C 1
ATOM 1764 O O . GLY A 1 221 ? 16.500 15.052 -68.604 1.00 54.44 221 GLY A O 1
ATOM 1765 N N . ARG A 1 222 ? 15.025 15.124 -66.880 1.00 57.81 222 ARG A N 1
ATOM 1766 C CA . ARG A 1 222 ? 16.026 15.185 -65.813 1.00 57.81 222 ARG A CA 1
ATOM 1767 C C . ARG A 1 222 ? 16.964 14.009 -66.039 1.00 57.81 222 ARG A C 1
ATOM 1769 O O . ARG A 1 222 ? 16.477 12.872 -66.089 1.00 57.81 222 ARG A O 1
ATOM 1776 N N . ILE A 1 223 ? 18.263 14.247 -66.183 1.00 65.31 223 ILE A N 1
ATOM 1777 C CA . ILE A 1 223 ? 19.223 13.154 -66.100 1.00 65.31 223 ILE A CA 1
ATOM 1778 C C . ILE A 1 223 ? 19.208 12.713 -64.637 1.00 65.31 223 ILE A C 1
ATOM 1780 O O . ILE A 1 223 ? 19.923 13.229 -63.781 1.00 65.31 223 ILE A O 1
ATOM 1784 N N . VAL A 1 224 ? 18.294 11.796 -64.321 1.00 71.94 224 VAL A N 1
ATOM 1785 C CA . VAL A 1 224 ? 18.234 11.152 -63.016 1.00 71.94 224 VAL A CA 1
ATOM 1786 C C . VAL A 1 224 ? 19.514 10.331 -62.920 1.00 71.94 224 VAL A C 1
ATOM 1788 O O . VAL A 1 224 ? 19.740 9.493 -63.800 1.00 71.94 224 VAL A O 1
ATOM 1791 N N . PRO A 1 225 ? 20.365 10.551 -61.899 1.00 79.31 225 PRO A N 1
ATOM 1792 C CA . PRO A 1 225 ? 21.472 9.650 -61.642 1.00 79.31 225 PRO A CA 1
ATOM 1793 C C . PRO A 1 225 ? 20.919 8.226 -61.656 1.00 79.31 225 PRO A C 1
ATOM 1795 O O . PRO A 1 225 ? 19.919 7.941 -61.001 1.00 79.31 225 PRO A O 1
ATOM 1798 N N . SER A 1 226 ? 21.510 7.348 -62.455 1.00 86.06 226 SER A N 1
ATOM 1799 C CA . SER A 1 226 ? 21.088 5.953 -62.553 1.00 86.06 226 SER A CA 1
ATOM 1800 C C . SER A 1 226 ? 22.207 5.036 -62.079 1.00 86.06 226 SER A C 1
ATOM 1802 O O . SER A 1 226 ? 23.389 5.379 -62.173 1.00 86.06 226 SER A O 1
ATOM 1804 N N . GLY A 1 227 ? 21.837 3.861 -61.571 1.00 92.06 227 GLY A N 1
ATOM 1805 C CA . GLY A 1 227 ? 22.789 2.876 -61.060 1.00 92.06 227 GLY A CA 1
ATOM 1806 C C . GLY A 1 227 ? 23.622 3.414 -59.893 1.00 92.06 227 GLY A C 1
ATOM 1807 O O . GLY A 1 227 ? 23.103 4.094 -59.008 1.00 92.06 227 GLY A O 1
ATOM 1808 N N . LEU A 1 228 ? 24.929 3.143 -59.918 1.00 93.75 228 LEU A N 1
ATOM 1809 C CA . LEU A 1 228 ? 25.844 3.423 -58.805 1.00 93.75 228 LEU A CA 1
ATOM 1810 C C . LEU A 1 228 ? 25.944 4.908 -58.436 1.00 93.75 228 LEU A C 1
ATOM 1812 O O . LEU A 1 228 ? 26.084 5.228 -57.261 1.00 93.75 228 LEU A O 1
ATOM 1816 N N . ASN A 1 229 ? 25.812 5.825 -59.401 1.00 92.69 229 ASN A N 1
ATOM 1817 C CA . ASN A 1 229 ? 25.835 7.263 -59.106 1.00 92.69 229 ASN A CA 1
ATOM 1818 C C . ASN A 1 229 ? 24.622 7.694 -58.270 1.00 92.69 229 ASN A C 1
ATOM 1820 O O . ASN A 1 229 ? 24.758 8.551 -57.401 1.00 92.69 229 ASN A O 1
ATOM 1824 N N . LYS A 1 230 ? 23.450 7.090 -58.511 1.00 93.00 230 LYS A N 1
ATOM 1825 C CA . LYS A 1 230 ? 22.247 7.342 -57.708 1.00 93.00 230 LYS A CA 1
ATOM 1826 C C . LYS A 1 230 ? 22.422 6.822 -56.295 1.00 93.00 230 LYS A C 1
ATOM 1828 O O . LYS A 1 230 ? 22.180 7.536 -55.335 1.00 93.00 230 LYS A O 1
ATOM 1833 N N . GLU A 1 231 ? 22.870 5.578 -56.183 1.00 93.81 231 GLU A N 1
ATOM 1834 C CA . GLU A 1 231 ? 23.040 4.916 -54.896 1.00 93.81 231 GLU A CA 1
ATOM 1835 C C . GLU A 1 231 ? 24.108 5.604 -54.039 1.00 93.81 231 GLU A C 1
ATOM 1837 O O . GLU A 1 231 ? 23.896 5.784 -52.841 1.00 93.81 231 GLU A O 1
ATOM 1842 N N . PHE A 1 232 ? 25.220 6.042 -54.639 1.00 96.50 232 PHE A N 1
ATOM 1843 C CA . PHE A 1 232 ? 26.232 6.830 -53.938 1.00 96.50 232 PHE A CA 1
ATOM 1844 C C . PHE A 1 232 ? 25.684 8.187 -53.500 1.00 96.50 232 PHE A C 1
ATOM 1846 O O . PHE A 1 232 ? 25.885 8.582 -52.356 1.00 96.50 232 PHE A O 1
ATOM 1853 N N . TYR A 1 233 ? 24.959 8.887 -54.377 1.00 94.38 233 TYR A N 1
ATOM 1854 C CA . TYR A 1 233 ? 24.335 10.167 -54.046 1.00 94.38 233 TYR A CA 1
ATOM 1855 C C . TYR A 1 233 ? 23.360 10.038 -52.868 1.00 94.38 233 TYR A C 1
ATOM 1857 O O . TYR A 1 233 ? 23.472 10.779 -51.891 1.00 94.38 233 TYR A O 1
ATOM 1865 N N . ASP A 1 234 ? 22.470 9.043 -52.920 1.00 94.31 234 ASP A N 1
ATOM 1866 C CA . ASP A 1 234 ? 21.459 8.785 -51.891 1.00 94.31 234 ASP A CA 1
ATOM 1867 C C . ASP A 1 234 ? 22.093 8.420 -50.536 1.00 94.31 234 ASP A C 1
ATOM 1869 O O . ASP A 1 234 ? 21.535 8.731 -49.484 1.00 94.31 234 ASP A O 1
ATOM 1873 N N . ASN A 1 235 ? 23.279 7.802 -50.541 1.00 96.69 235 ASN A N 1
ATOM 1874 C CA . ASN A 1 235 ? 23.961 7.376 -49.321 1.00 96.69 235 ASN A CA 1
ATOM 1875 C C . ASN A 1 235 ? 25.206 8.211 -48.960 1.00 96.69 235 ASN A C 1
ATOM 1877 O O . ASN A 1 235 ? 25.905 7.861 -48.010 1.00 96.69 235 ASN A O 1
ATOM 1881 N N . TYR A 1 236 ? 25.490 9.321 -49.648 1.00 97.06 236 TYR A N 1
ATOM 1882 C CA . TYR A 1 236 ? 26.740 10.077 -49.476 1.00 97.06 236 TYR A CA 1
ATOM 1883 C C . TYR A 1 236 ? 26.989 10.515 -48.026 1.00 97.06 236 TYR A C 1
ATOM 1885 O O . TYR A 1 236 ? 28.102 10.394 -47.520 1.00 97.06 236 TYR A O 1
ATOM 1893 N N . LYS A 1 237 ? 25.947 10.983 -47.324 1.00 96.88 237 LYS A N 1
ATOM 1894 C CA . LYS A 1 237 ? 26.062 11.387 -45.911 1.00 96.88 237 LYS A CA 1
ATOM 1895 C C . LYS A 1 237 ? 26.494 10.225 -45.018 1.00 96.88 237 LYS A C 1
ATOM 1897 O O . LYS A 1 237 ? 27.373 10.394 -44.179 1.00 96.88 237 LYS A O 1
ATOM 1902 N N . PHE A 1 238 ? 25.889 9.057 -45.226 1.00 96.81 238 PHE A N 1
ATOM 1903 C CA . PHE A 1 238 ? 26.207 7.853 -44.469 1.00 96.81 238 PHE A CA 1
ATOM 1904 C C . PHE A 1 238 ? 27.597 7.319 -44.830 1.00 96.81 238 PHE A C 1
ATOM 1906 O O . PHE A 1 238 ? 28.366 6.968 -43.946 1.00 96.81 238 PHE A O 1
ATOM 1913 N N . TRP A 1 239 ? 27.971 7.355 -46.110 1.00 97.69 239 TRP A N 1
ATOM 1914 C CA . TRP A 1 239 ? 29.322 7.029 -46.568 1.00 97.69 239 TRP A CA 1
ATOM 1915 C C . TRP A 1 239 ? 30.387 7.942 -45.938 1.00 97.69 239 TRP A C 1
ATOM 1917 O O . TRP A 1 239 ? 31.401 7.463 -45.435 1.00 97.69 239 TRP A O 1
ATOM 1927 N N . ALA A 1 240 ? 30.151 9.257 -45.897 1.00 97.50 240 ALA A N 1
ATOM 1928 C CA . ALA A 1 240 ? 31.081 10.213 -45.297 1.00 97.50 240 ALA A CA 1
ATOM 1929 C C . ALA A 1 240 ? 31.252 9.965 -43.789 1.00 97.50 240 ALA A C 1
ATOM 1931 O O . ALA A 1 240 ? 32.362 10.055 -43.263 1.00 97.50 240 ALA A O 1
ATOM 1932 N N . GLN A 1 241 ? 30.163 9.612 -43.104 1.00 97.12 241 GLN A N 1
ATOM 1933 C CA . GLN A 1 241 ? 30.176 9.210 -41.700 1.00 97.12 241 GLN A CA 1
ATOM 1934 C C . GLN A 1 241 ? 30.924 7.885 -41.489 1.00 97.12 241 GLN A C 1
ATOM 1936 O O . GLN A 1 241 ? 31.784 7.806 -40.613 1.00 97.12 241 GLN A O 1
ATOM 1941 N N . ALA A 1 242 ? 30.675 6.879 -42.329 1.00 97.31 242 ALA A N 1
ATOM 1942 C CA . ALA A 1 242 ? 31.396 5.610 -42.322 1.00 97.31 242 ALA A CA 1
ATOM 1943 C C . ALA A 1 242 ? 32.907 5.822 -42.487 1.00 97.31 242 ALA A C 1
ATOM 1945 O O . ALA A 1 242 ? 33.701 5.248 -41.745 1.00 97.31 242 ALA A O 1
ATOM 1946 N N . LEU A 1 243 ? 33.317 6.716 -43.391 1.00 97.00 243 LEU A N 1
ATOM 1947 C CA . LEU A 1 243 ? 34.723 7.056 -43.599 1.00 97.00 243 LEU A CA 1
ATOM 1948 C C . LEU A 1 243 ? 35.348 7.712 -42.356 1.00 97.00 243 LEU A C 1
ATOM 1950 O O . LEU A 1 243 ? 36.512 7.464 -42.042 1.00 97.00 243 LEU A O 1
ATOM 1954 N N . GLN A 1 244 ? 34.598 8.545 -41.628 1.00 97.00 244 GLN A N 1
ATOM 1955 C CA . GLN A 1 244 ? 35.059 9.082 -40.343 1.00 97.00 244 GLN A CA 1
ATOM 1956 C C . GLN A 1 244 ? 35.222 7.976 -39.296 1.00 97.00 244 GLN A C 1
ATOM 1958 O O . GLN A 1 244 ? 36.237 7.957 -38.601 1.00 97.00 244 GLN A O 1
ATOM 1963 N N . TRP A 1 245 ? 34.279 7.035 -39.210 1.00 96.94 245 TRP A N 1
ATOM 1964 C CA . TRP A 1 245 ? 34.383 5.882 -38.311 1.00 96.94 245 TRP A CA 1
ATOM 1965 C C . TRP A 1 245 ? 35.572 4.981 -38.649 1.00 96.94 245 TRP A C 1
ATOM 1967 O O . TRP A 1 245 ? 36.287 4.555 -37.741 1.00 96.94 245 TRP A O 1
ATOM 1977 N N . GLN A 1 246 ? 35.839 4.750 -39.937 1.00 96.62 246 GLN A N 1
ATOM 1978 C CA . GLN A 1 246 ? 37.023 4.026 -40.396 1.00 96.62 246 GLN A CA 1
ATOM 1979 C C . GLN A 1 246 ? 38.309 4.736 -39.953 1.00 96.62 246 GLN A C 1
ATOM 1981 O O . GLN A 1 246 ? 39.182 4.119 -39.356 1.00 96.62 246 GLN A O 1
ATOM 1986 N N . LYS A 1 247 ? 38.403 6.059 -40.150 1.00 96.44 247 LYS A N 1
ATOM 1987 C CA . LYS A 1 247 ? 39.560 6.862 -39.707 1.00 96.44 247 LYS A CA 1
ATOM 1988 C C . LYS A 1 247 ? 39.772 6.839 -38.192 1.00 96.44 247 LYS A C 1
ATOM 1990 O O . LYS A 1 247 ? 40.894 7.015 -37.732 1.00 96.44 247 LYS A O 1
ATOM 1995 N N . GLN A 1 248 ? 38.706 6.645 -37.422 1.00 96.06 248 GLN A N 1
ATOM 1996 C CA . GLN A 1 248 ? 38.760 6.511 -35.965 1.00 96.06 248 GLN A CA 1
ATOM 1997 C C . GLN A 1 248 ? 39.092 5.080 -35.503 1.00 96.06 248 GLN A C 1
ATOM 1999 O O . GLN A 1 248 ? 39.192 4.845 -34.298 1.00 96.06 248 GLN A O 1
ATOM 2004 N N . GLY A 1 249 ? 39.244 4.119 -36.424 1.00 94.75 249 GLY A N 1
ATOM 2005 C CA . GLY A 1 249 ? 39.470 2.706 -36.109 1.00 94.75 249 GLY A CA 1
ATOM 2006 C C . GLY A 1 249 ? 38.281 2.051 -35.400 1.00 94.75 249 GLY A C 1
ATOM 2007 O O . GLY A 1 249 ? 38.463 1.114 -34.625 1.00 94.75 249 GLY A O 1
ATOM 2008 N N . LEU A 1 250 ? 37.065 2.584 -35.582 1.00 92.31 250 LEU A N 1
ATOM 2009 C CA . LEU A 1 250 ? 35.847 2.022 -34.988 1.00 92.31 250 LEU A CA 1
ATOM 2010 C C . LEU A 1 250 ? 35.370 0.786 -35.751 1.00 92.31 250 LEU A C 1
ATOM 2012 O O . LEU A 1 250 ? 34.910 -0.166 -35.128 1.00 92.31 250 LEU A O 1
ATOM 2016 N N . LEU A 1 251 ? 35.515 0.787 -37.078 1.00 92.50 251 LEU A N 1
ATOM 2017 C CA . LEU A 1 251 ? 35.087 -0.331 -37.922 1.00 92.50 251 LEU A CA 1
ATOM 2018 C C . LEU A 1 251 ? 36.013 -1.550 -37.787 1.00 92.50 251 LEU A C 1
ATOM 2020 O O . LEU A 1 251 ? 35.544 -2.680 -37.858 1.00 92.50 251 LEU A O 1
ATOM 2024 N N . ASP A 1 252 ? 37.296 -1.332 -37.489 1.00 91.06 252 ASP A N 1
ATOM 2025 C CA . ASP A 1 252 ? 38.278 -2.412 -37.288 1.00 91.06 252 ASP A CA 1
ATOM 2026 C C . ASP A 1 252 ? 38.055 -3.189 -35.979 1.00 91.06 252 ASP A C 1
ATOM 2028 O O . ASP A 1 252 ? 38.617 -4.263 -35.777 1.00 91.06 252 ASP A O 1
ATOM 2032 N N . LYS A 1 253 ? 37.250 -2.635 -35.064 1.00 91.12 253 LYS A N 1
ATOM 2033 C CA . LYS A 1 253 ? 36.915 -3.237 -33.764 1.00 91.12 253 LYS A CA 1
ATOM 2034 C C . LYS A 1 253 ? 35.599 -4.008 -33.785 1.00 91.12 253 LYS A C 1
ATOM 2036 O O . LYS A 1 253 ? 35.151 -4.455 -32.728 1.00 91.12 253 LYS A O 1
ATOM 2041 N N . LEU A 1 254 ? 34.951 -4.118 -34.943 1.00 88.94 254 LEU A N 1
ATOM 2042 C CA . LEU A 1 254 ? 33.701 -4.854 -35.046 1.00 88.94 254 LEU A CA 1
ATOM 2043 C C . LEU A 1 254 ? 33.952 -6.351 -34.862 1.00 88.94 254 LEU A C 1
ATOM 2045 O O . LEU A 1 254 ? 34.947 -6.873 -35.372 1.00 88.94 254 LEU A O 1
ATOM 2049 N N . PRO A 1 255 ? 33.062 -7.058 -34.147 1.00 87.38 255 PRO A N 1
ATOM 2050 C CA . PRO A 1 255 ? 33.079 -8.509 -34.179 1.00 87.38 255 PRO A CA 1
ATOM 2051 C C . PRO A 1 255 ? 32.865 -9.000 -35.625 1.00 87.38 255 PRO A C 1
ATOM 2053 O O . PRO A 1 255 ? 32.318 -8.267 -36.449 1.00 87.38 255 PRO A O 1
ATOM 2056 N N . PRO A 1 256 ? 33.298 -10.223 -35.965 1.00 84.38 256 PRO A N 1
ATOM 2057 C CA . PRO A 1 256 ? 32.949 -10.821 -37.248 1.00 84.38 256 PRO A CA 1
ATOM 2058 C C . PRO A 1 256 ? 31.426 -10.991 -37.354 1.00 84.38 256 PRO A C 1
ATOM 2060 O O . PRO A 1 256 ? 30.762 -11.341 -36.371 1.00 84.38 256 PRO A O 1
ATOM 2063 N N . ARG A 1 257 ? 30.868 -10.758 -38.550 1.00 85.88 257 ARG A N 1
ATOM 2064 C CA . ARG A 1 257 ? 29.433 -10.941 -38.811 1.00 85.88 257 ARG A CA 1
ATOM 2065 C C . ARG A 1 257 ? 29.088 -12.412 -38.587 1.00 85.88 257 ARG A C 1
ATOM 2067 O O . ARG A 1 257 ? 29.808 -13.289 -39.054 1.00 85.88 257 ARG A O 1
ATOM 2074 N N . ALA A 1 258 ? 27.984 -12.693 -37.895 1.00 78.50 258 ALA A N 1
ATOM 2075 C CA . ALA A 1 258 ? 27.593 -14.067 -37.560 1.00 78.50 258 ALA A CA 1
ATOM 2076 C C . ALA A 1 258 ? 27.450 -14.983 -38.796 1.00 78.50 258 ALA A C 1
ATOM 2078 O O . ALA A 1 258 ? 27.647 -16.187 -38.693 1.00 78.50 258 ALA A O 1
ATOM 2079 N N . GLU A 1 259 ? 27.168 -14.413 -39.970 1.00 74.19 259 GLU A N 1
ATOM 2080 C CA . GLU A 1 259 ? 27.082 -15.126 -41.255 1.00 74.19 259 GLU A CA 1
ATOM 2081 C C . GLU A 1 259 ? 28.450 -15.558 -41.817 1.00 74.19 259 GLU A C 1
ATOM 2083 O O . GLU A 1 259 ? 28.522 -16.494 -42.608 1.00 74.19 259 GLU A O 1
ATOM 2088 N N . GLU A 1 260 ? 29.538 -14.905 -41.402 1.00 70.88 260 GLU A N 1
ATOM 2089 C CA . GLU A 1 260 ? 30.915 -15.248 -41.786 1.00 70.88 260 GLU A CA 1
ATOM 2090 C C . GLU A 1 260 ? 31.598 -16.159 -40.758 1.00 70.88 260 GLU A C 1
ATOM 2092 O O . GLU A 1 260 ? 32.662 -16.720 -41.030 1.00 70.88 260 GLU A O 1
ATOM 2097 N N . ALA A 1 261 ? 30.979 -16.356 -39.590 1.00 69.19 261 ALA A N 1
ATOM 2098 C CA . ALA A 1 261 ? 31.380 -17.390 -38.652 1.00 69.19 261 ALA A CA 1
ATOM 2099 C C . ALA A 1 261 ? 30.971 -18.753 -39.227 1.00 69.19 261 ALA A C 1
ATOM 2101 O O . ALA A 1 261 ? 29.929 -19.309 -38.883 1.00 69.19 261 ALA A O 1
ATOM 2102 N N . THR A 1 262 ? 31.793 -19.297 -40.130 1.00 63.12 262 THR A N 1
ATOM 2103 C CA . THR A 1 262 ? 31.696 -20.700 -40.539 1.00 63.12 262 THR A CA 1
ATOM 2104 C C . THR A 1 262 ? 31.615 -21.545 -39.269 1.00 63.12 262 THR A C 1
ATOM 2106 O O . THR A 1 262 ? 32.532 -21.434 -38.444 1.00 63.12 262 THR A O 1
ATOM 2109 N N . PRO A 1 263 ? 30.553 -22.349 -39.066 1.00 62.69 263 PRO A N 1
ATOM 2110 C CA . PRO A 1 263 ? 30.510 -23.256 -37.935 1.00 62.69 263 PRO A CA 1
ATOM 2111 C C . PRO A 1 263 ? 31.767 -24.106 -38.039 1.00 62.69 263 PRO A C 1
ATOM 2113 O O . PRO A 1 263 ? 32.001 -24.735 -39.070 1.00 62.69 263 PRO A O 1
ATOM 2116 N N . ALA A 1 264 ? 32.620 -24.041 -37.019 1.00 64.12 264 ALA A N 1
ATOM 2117 C CA . ALA A 1 264 ? 33.773 -24.912 -36.940 1.00 64.12 264 ALA A CA 1
ATOM 2118 C C . ALA A 1 264 ? 33.229 -26.344 -36.984 1.00 64.12 264 ALA A C 1
ATOM 2120 O O . ALA A 1 264 ? 32.656 -26.830 -36.009 1.00 64.12 264 ALA A O 1
ATOM 2121 N N . GLU A 1 265 ? 33.326 -26.969 -38.156 1.00 56.38 265 GLU A N 1
ATOM 2122 C CA . GLU A 1 265 ? 33.004 -28.365 -38.412 1.00 56.38 265 GLU A CA 1
ATOM 2123 C C . GLU A 1 265 ? 34.023 -29.188 -37.616 1.00 56.38 265 GLU A C 1
ATOM 2125 O O . GLU A 1 265 ? 35.111 -29.532 -38.066 1.00 56.38 265 GLU A O 1
ATOM 2130 N N . GLY A 1 266 ? 33.705 -29.359 -36.339 1.00 61.44 266 GLY A N 1
ATOM 2131 C CA . GLY A 1 266 ? 34.558 -29.914 -35.306 1.00 61.44 266 GLY A CA 1
ATOM 2132 C C . GLY A 1 266 ? 33.693 -30.686 -34.330 1.00 61.44 266 GLY A C 1
ATOM 2133 O O . GLY A 1 266 ? 33.479 -30.275 -33.196 1.00 61.44 266 GLY A O 1
ATOM 2134 N N . THR A 1 267 ? 33.153 -31.783 -34.844 1.00 57.25 267 THR A N 1
ATOM 2135 C CA . THR A 1 267 ? 32.665 -32.979 -34.164 1.00 57.25 267 THR A CA 1
ATOM 2136 C C . THR A 1 267 ? 33.198 -33.134 -32.733 1.00 57.25 267 THR A C 1
ATOM 2138 O O . THR A 1 267 ? 34.335 -33.549 -32.523 1.00 57.25 267 THR A O 1
ATOM 2141 N N . ALA A 1 268 ? 32.349 -32.877 -31.743 1.00 53.28 268 ALA A N 1
ATOM 2142 C CA . ALA A 1 268 ? 32.458 -33.501 -30.432 1.00 53.28 268 ALA A CA 1
ATOM 2143 C C . ALA A 1 268 ? 31.101 -34.137 -30.131 1.00 53.28 268 ALA A C 1
ATOM 2145 O O . ALA A 1 268 ? 30.130 -33.460 -29.795 1.00 53.28 268 ALA A O 1
ATOM 2146 N N . GLU A 1 269 ? 31.033 -35.447 -30.349 1.00 54.84 269 GLU A N 1
ATOM 2147 C CA . GLU A 1 269 ? 29.900 -36.279 -29.967 1.00 54.84 269 GLU A CA 1
ATOM 2148 C C . GLU A 1 269 ? 29.611 -36.098 -28.466 1.00 54.84 269 GLU A C 1
ATOM 2150 O O . GLU A 1 269 ? 30.536 -36.203 -27.651 1.00 54.84 269 GLU A O 1
ATOM 2155 N N . PRO A 1 270 ? 28.355 -35.857 -28.048 1.00 58.72 270 PRO A N 1
ATOM 2156 C CA . PRO A 1 270 ? 27.990 -36.004 -26.651 1.00 58.72 270 PRO A CA 1
ATOM 2157 C C . PRO A 1 270 ? 28.050 -37.496 -26.311 1.00 58.72 270 PRO A C 1
ATOM 2159 O O . PRO A 1 270 ? 27.130 -38.257 -26.603 1.00 58.72 270 PRO A O 1
ATOM 2162 N N . SER A 1 271 ? 29.168 -37.912 -25.715 1.00 52.97 271 SER A N 1
ATOM 2163 C CA . SER A 1 271 ? 29.340 -39.241 -25.136 1.00 52.97 271 SER A CA 1
ATOM 2164 C C . SER A 1 271 ? 28.248 -39.491 -24.095 1.00 52.97 271 SER A C 1
ATOM 2166 O O . SER A 1 271 ? 28.282 -38.989 -22.971 1.00 52.97 271 SER A O 1
ATOM 2168 N N . THR A 1 272 ? 27.247 -40.266 -24.498 1.00 57.47 272 THR A N 1
ATOM 2169 C CA . THR A 1 272 ? 26.264 -40.910 -23.634 1.00 57.47 272 THR A CA 1
ATOM 2170 C C . THR A 1 272 ? 26.910 -42.100 -22.927 1.00 57.47 272 THR A C 1
ATOM 2172 O O . THR A 1 272 ? 26.869 -43.226 -23.415 1.00 57.47 272 THR A O 1
ATOM 2175 N N . ALA A 1 273 ? 27.494 -41.849 -21.761 1.00 53.19 273 ALA A N 1
ATOM 2176 C CA . ALA A 1 273 ? 27.793 -42.833 -20.722 1.00 53.19 273 ALA A CA 1
ATOM 2177 C C . ALA A 1 273 ? 27.897 -42.045 -19.407 1.00 53.19 273 ALA A C 1
ATOM 2179 O O . ALA A 1 273 ? 28.596 -41.046 -19.352 1.00 53.19 273 ALA A O 1
ATOM 2180 N N . GLY A 1 274 ? 27.240 -42.352 -18.301 1.00 45.75 274 GLY A N 1
ATOM 2181 C CA . GLY A 1 274 ? 26.462 -43.499 -17.876 1.00 45.75 274 GLY A CA 1
ATOM 2182 C C . GLY A 1 274 ? 26.507 -43.466 -16.343 1.00 45.75 274 GLY A C 1
ATOM 2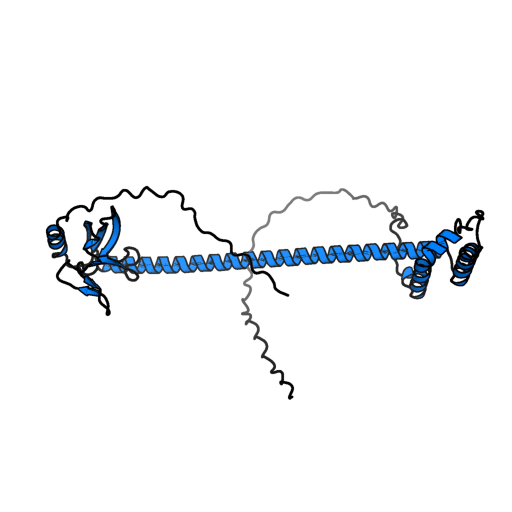183 O O . GLY A 1 274 ? 27.577 -43.259 -15.791 1.00 45.75 274 GLY A O 1
ATOM 2184 N N . GLY A 1 275 ? 25.351 -43.621 -15.694 1.00 48.09 275 GLY A N 1
ATOM 2185 C CA . GLY A 1 275 ? 25.170 -44.158 -14.336 1.00 48.09 275 GLY A CA 1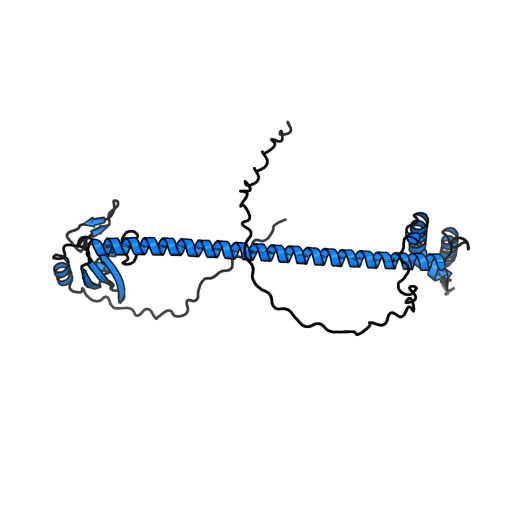
ATOM 2186 C C . GLY A 1 275 ? 25.939 -43.565 -13.141 1.00 48.09 275 GLY A C 1
ATOM 2187 O O . GLY A 1 275 ? 27.146 -43.710 -13.030 1.00 48.09 275 GLY A O 1
ATOM 2188 N N . SER A 1 276 ? 25.192 -43.080 -12.147 1.00 45.03 276 SER A N 1
ATOM 2189 C CA . SER A 1 276 ? 25.306 -43.510 -10.736 1.00 45.03 276 SER A CA 1
ATOM 2190 C C . SER A 1 276 ? 24.188 -42.805 -9.958 1.00 45.03 276 SER A C 1
ATOM 2192 O O . SER A 1 276 ? 24.129 -41.580 -9.944 1.00 45.03 276 SER A O 1
ATOM 2194 N N . THR A 1 277 ? 23.086 -43.488 -9.634 1.00 48.47 277 THR A N 1
ATOM 2195 C CA . THR A 1 277 ? 22.807 -44.114 -8.321 1.00 48.47 277 THR A CA 1
ATOM 2196 C C . THR A 1 277 ? 23.089 -43.209 -7.126 1.00 48.47 277 THR A C 1
ATOM 2198 O O . THR A 1 277 ? 24.175 -42.665 -6.973 1.00 48.47 277 THR A O 1
ATOM 2201 N N . GLY A 1 278 ? 22.039 -43.013 -6.330 1.00 51.09 278 GLY A N 1
ATOM 2202 C CA . GLY A 1 278 ? 21.942 -41.948 -5.351 1.00 51.09 278 GLY A CA 1
ATOM 2203 C C . GLY A 1 278 ? 22.646 -42.215 -4.037 1.00 51.09 278 GLY A C 1
ATOM 2204 O O . GLY A 1 278 ? 23.109 -43.315 -3.772 1.00 51.09 278 GLY A O 1
ATOM 2205 N N . GLU A 1 279 ? 22.621 -41.195 -3.188 1.00 44.72 279 GLU A N 1
ATOM 2206 C CA . GLU A 1 279 ? 22.890 -41.362 -1.773 1.00 44.72 279 GLU A CA 1
ATOM 2207 C C . GLU A 1 279 ? 22.120 -40.304 -0.982 1.00 44.72 279 GLU A C 1
ATOM 2209 O O . GLU A 1 279 ? 22.344 -39.098 -1.068 1.00 44.72 279 GLU A O 1
ATOM 2214 N N . THR A 1 280 ? 21.125 -40.802 -0.262 1.00 56.28 280 THR A N 1
ATOM 2215 C CA . THR A 1 280 ? 20.477 -40.186 0.887 1.00 56.28 280 THR A CA 1
ATOM 2216 C C . THR A 1 280 ? 21.501 -39.933 1.989 1.00 56.28 280 THR A C 1
ATOM 2218 O O . THR A 1 280 ? 22.038 -40.895 2.529 1.00 56.28 280 THR A O 1
ATOM 2221 N N . ALA A 1 281 ? 21.697 -38.677 2.391 1.00 40.66 281 ALA A N 1
ATOM 2222 C CA . ALA A 1 281 ? 22.265 -38.348 3.698 1.00 40.66 281 ALA A CA 1
ATOM 2223 C C . ALA A 1 281 ? 21.793 -36.961 4.174 1.00 40.66 281 ALA A C 1
ATOM 2225 O O . ALA A 1 281 ? 22.208 -35.912 3.695 1.00 40.66 281 ALA A O 1
ATOM 2226 N N . SER A 1 282 ? 20.890 -36.980 5.145 1.00 44.66 282 SER A N 1
ATOM 2227 C CA . SER A 1 282 ? 20.845 -36.054 6.284 1.00 44.66 282 SER A CA 1
ATOM 2228 C C . SER A 1 282 ? 21.032 -36.934 7.534 1.00 44.66 282 SER A C 1
ATOM 2230 O O . SER A 1 282 ? 20.770 -38.136 7.408 1.00 44.66 282 SER A O 1
ATOM 2232 N N . PRO A 1 283 ? 21.338 -36.433 8.747 1.00 64.81 283 PRO A N 1
ATOM 2233 C CA . PRO A 1 283 ? 21.751 -35.085 9.173 1.00 64.81 283 PRO A CA 1
ATOM 2234 C C . PRO A 1 283 ? 22.965 -35.089 10.147 1.00 64.81 283 PRO A C 1
ATOM 2236 O O . PRO A 1 283 ? 23.077 -35.982 10.973 1.00 64.81 283 PRO A O 1
ATOM 2239 N N . GLU A 1 284 ? 23.792 -34.039 10.174 1.00 42.59 284 GLU A N 1
ATOM 2240 C CA . GLU A 1 284 ? 24.666 -33.714 11.327 1.00 42.59 284 GLU A CA 1
ATOM 2241 C C . GLU A 1 284 ? 24.721 -32.180 11.455 1.00 42.59 284 GLU A C 1
ATOM 2243 O O . GLU A 1 284 ? 25.061 -31.476 10.510 1.00 42.59 284 GLU A O 1
ATOM 2248 N N . THR A 1 285 ? 24.015 -31.597 12.425 1.00 50.62 285 THR A N 1
ATOM 2249 C CA . THR A 1 285 ? 24.522 -31.160 13.742 1.00 50.62 285 THR A CA 1
ATOM 2250 C C . THR A 1 285 ? 25.718 -30.208 13.692 1.00 50.62 285 THR A C 1
ATOM 2252 O O . THR A 1 285 ? 26.853 -30.633 13.528 1.00 50.62 285 THR A O 1
ATOM 2255 N N . GLY A 1 286 ? 25.430 -28.942 14.013 1.00 46.59 286 GLY A N 1
ATOM 2256 C CA . GLY A 1 286 ? 26.256 -28.137 14.914 1.00 46.59 286 GLY A CA 1
ATOM 2257 C C . GLY A 1 286 ? 27.327 -27.258 14.280 1.00 46.59 286 GLY A C 1
ATOM 2258 O O . GLY A 1 286 ? 28.434 -27.723 14.063 1.00 46.59 286 GLY A O 1
ATOM 2259 N N . THR A 1 287 ? 27.039 -25.955 14.185 1.00 47.88 287 THR A N 1
ATOM 2260 C CA . THR A 1 287 ? 28.025 -24.920 14.536 1.00 47.88 287 THR A CA 1
ATOM 2261 C C . THR A 1 287 ? 27.295 -23.714 15.121 1.00 47.88 287 THR A C 1
ATOM 2263 O O . THR A 1 287 ? 26.531 -23.036 14.435 1.00 47.88 287 THR A O 1
ATOM 2266 N N . GLU A 1 288 ? 27.532 -23.464 16.406 1.00 51.53 288 GLU A N 1
ATOM 2267 C CA . GLU A 1 288 ? 27.220 -22.211 17.087 1.00 51.53 288 GLU A CA 1
ATOM 2268 C C . GLU A 1 288 ? 27.959 -21.063 16.385 1.00 51.53 288 GLU A C 1
ATOM 2270 O O . GLU A 1 288 ? 29.184 -20.955 16.431 1.00 51.53 288 GLU A O 1
ATOM 2275 N N . GLY A 1 289 ? 27.204 -20.217 15.685 1.00 44.06 289 GLY A N 1
ATOM 2276 C CA . GLY A 1 289 ? 27.684 -18.970 15.106 1.00 44.06 289 GLY A CA 1
ATOM 2277 C C . GLY A 1 289 ? 27.403 -17.821 16.063 1.00 44.06 289 GLY A C 1
ATOM 2278 O O . GLY A 1 289 ? 26.273 -17.346 16.149 1.00 44.06 289 GLY A O 1
ATOM 2279 N N . SER A 1 290 ? 28.448 -17.413 16.78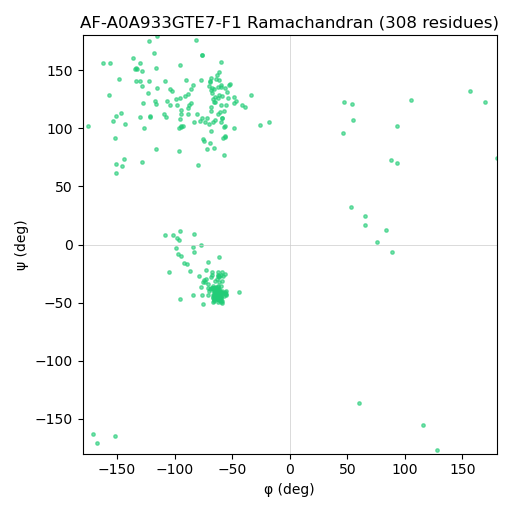0 1.00 48.69 290 SER A N 1
ATOM 2280 C CA . SER A 1 290 ? 28.524 -16.227 17.631 1.00 48.69 290 SER A CA 1
ATOM 2281 C C . SER A 1 290 ? 27.801 -15.027 17.006 1.00 48.69 290 SER A C 1
ATOM 2283 O O . SER A 1 290 ? 28.147 -14.567 15.916 1.00 48.69 290 SER A O 1
ATOM 2285 N N . SER A 1 291 ? 26.770 -14.539 17.694 1.00 46.19 291 SER A N 1
ATOM 2286 C CA . SER A 1 291 ? 26.041 -13.329 17.321 1.00 46.19 291 SER A CA 1
ATOM 2287 C C . SER A 1 291 ? 26.889 -12.116 17.685 1.00 46.19 291 SER A C 1
ATOM 2289 O O . SER A 1 291 ? 26.833 -11.617 18.805 1.00 46.19 291 SER A O 1
ATOM 2291 N N . GLU A 1 292 ? 27.714 -11.667 16.743 1.00 53.25 292 GLU A N 1
ATOM 2292 C CA . GLU A 1 292 ? 28.399 -10.383 16.845 1.00 53.25 292 GLU A CA 1
ATOM 2293 C C . GLU A 1 292 ? 27.375 -9.267 16.602 1.00 53.25 292 GLU A C 1
ATOM 2295 O O . GLU A 1 292 ? 26.878 -9.057 15.491 1.00 53.25 292 GLU A O 1
ATOM 2300 N N . GLU A 1 293 ? 27.008 -8.614 17.700 1.00 59.00 293 GLU A N 1
ATOM 2301 C CA . GLU A 1 293 ? 26.101 -7.479 17.803 1.00 59.00 293 GLU A CA 1
ATOM 2302 C C . GLU A 1 293 ? 26.588 -6.323 16.916 1.00 59.00 293 GLU A C 1
ATOM 2304 O O . GLU A 1 293 ? 27.411 -5.494 17.304 1.00 59.00 293 GLU A O 1
ATOM 2309 N N . ARG A 1 294 ? 26.099 -6.276 15.671 1.00 51.31 294 ARG A N 1
ATOM 2310 C CA . ARG A 1 294 ? 26.327 -5.139 14.776 1.00 51.31 294 ARG A CA 1
ATOM 2311 C C . ARG A 1 294 ? 25.529 -3.947 15.287 1.00 51.31 294 ARG A C 1
ATOM 2313 O O . ARG A 1 294 ? 24.317 -3.872 15.087 1.00 51.31 294 ARG A O 1
ATOM 2320 N N . GLN A 1 295 ? 26.230 -3.008 15.917 1.00 65.50 295 GLN A N 1
ATOM 2321 C CA . GLN A 1 295 ? 25.700 -1.678 16.198 1.00 65.50 295 GLN A CA 1
ATOM 2322 C C . GLN A 1 295 ? 25.164 -1.036 14.905 1.00 65.50 295 GLN A C 1
ATOM 2324 O O . GLN A 1 295 ? 25.810 -1.131 13.854 1.00 65.50 295 GLN A O 1
ATOM 2329 N N . PRO A 1 296 ? 23.991 -0.381 14.953 1.00 65.00 296 PRO A N 1
ATOM 2330 C CA . PRO A 1 296 ? 23.460 0.337 13.806 1.00 65.00 296 PRO A CA 1
ATOM 2331 C C . PRO A 1 296 ? 24.397 1.495 13.418 1.00 65.00 296 PRO A C 1
ATOM 2333 O O . PRO A 1 296 ? 25.003 2.117 14.295 1.00 65.00 296 PRO A O 1
ATOM 2336 N N . PRO A 1 297 ? 24.523 1.811 12.117 1.00 65.44 297 PRO A N 1
ATOM 2337 C CA . PRO A 1 297 ? 25.360 2.911 11.660 1.00 65.44 297 PRO A CA 1
ATOM 2338 C C . PRO A 1 297 ? 24.864 4.240 12.240 1.00 65.44 297 PRO A C 1
ATOM 2340 O O . PRO A 1 297 ? 23.688 4.590 12.124 1.00 65.44 297 PRO A O 1
ATOM 2343 N N . VAL A 1 298 ? 25.789 4.982 12.851 1.00 69.94 298 VAL A N 1
ATOM 2344 C CA . VAL A 1 298 ? 25.578 6.357 13.311 1.00 69.94 298 VAL A CA 1
ATOM 2345 C C . VAL A 1 298 ? 25.179 7.216 12.100 1.00 69.94 298 VAL A C 1
ATOM 2347 O O . VAL A 1 298 ? 25.874 7.175 11.079 1.00 69.94 298 VAL A O 1
ATOM 2350 N N . PRO A 1 299 ? 24.066 7.969 12.157 1.00 65.44 299 PRO A N 1
ATOM 2351 C CA . PRO A 1 299 ? 23.668 8.840 11.059 1.00 65.44 299 PRO A CA 1
ATOM 2352 C C . PRO A 1 299 ? 24.717 9.943 10.846 1.00 65.44 299 PRO A C 1
ATOM 2354 O O . PRO A 1 299 ? 25.259 10.458 11.826 1.00 65.44 299 PRO A O 1
ATOM 2357 N N . PRO A 1 300 ? 25.004 10.330 9.589 1.00 60.72 300 PRO A N 1
ATOM 2358 C CA . PRO A 1 300 ? 25.983 11.366 9.305 1.00 60.72 300 PRO A CA 1
ATOM 2359 C C . PRO A 1 300 ? 25.547 12.695 9.923 1.00 60.72 300 PRO A C 1
ATOM 2361 O O . PRO A 1 300 ? 24.432 13.181 9.710 1.00 60.72 300 PRO A O 1
ATOM 2364 N N . GLU A 1 301 ? 26.464 13.253 10.705 1.00 63.88 301 GLU A N 1
ATOM 2365 C CA . GLU A 1 301 ? 26.397 14.572 11.311 1.00 63.88 301 GLU A CA 1
ATOM 2366 C C . GLU A 1 301 ? 26.119 15.614 10.217 1.00 63.88 301 GLU A C 1
ATOM 2368 O O . GLU A 1 301 ? 26.773 15.644 9.170 1.00 63.88 301 GLU A O 1
ATOM 2373 N N . LYS A 1 302 ? 25.072 16.421 10.415 1.00 55.31 302 LYS A N 1
ATOM 2374 C CA . LYS A 1 302 ? 24.660 17.447 9.455 1.00 55.31 302 LYS A CA 1
ATOM 2375 C C . LYS A 1 302 ? 25.775 18.487 9.358 1.00 55.31 302 LYS A C 1
ATOM 2377 O O . LYS A 1 302 ? 25.956 19.277 10.275 1.00 55.31 302 LYS A O 1
ATOM 2382 N N . LEU A 1 303 ? 26.501 18.477 8.244 1.00 54.66 303 LEU A N 1
ATOM 2383 C CA . LEU A 1 303 ? 27.413 19.553 7.874 1.00 54.66 303 LEU A CA 1
ATOM 2384 C C . LEU A 1 303 ? 26.601 20.839 7.681 1.00 54.66 303 LEU A C 1
ATOM 2386 O O . LEU A 1 303 ? 25.790 20.935 6.757 1.00 54.66 303 LEU A O 1
ATOM 2390 N N . ASP A 1 304 ? 26.821 21.804 8.572 1.00 64.31 304 ASP A N 1
ATOM 2391 C CA . ASP A 1 304 ? 26.334 23.173 8.439 1.00 64.31 304 ASP A CA 1
ATOM 2392 C C . ASP A 1 304 ? 26.911 23.795 7.163 1.00 64.31 304 ASP A C 1
ATOM 2394 O O . ASP A 1 304 ? 28.119 24.002 7.027 1.00 64.31 304 ASP A O 1
ATOM 2398 N N . VAL A 1 305 ? 26.031 24.077 6.203 1.00 64.94 305 VAL A N 1
ATOM 2399 C CA . VAL A 1 305 ? 26.369 24.821 4.989 1.00 64.94 305 VAL A CA 1
ATOM 2400 C C . VAL A 1 305 ? 26.174 26.308 5.296 1.00 64.94 305 VAL A C 1
ATOM 2402 O O . VAL A 1 305 ? 25.042 26.714 5.577 1.00 64.94 305 VAL A O 1
ATOM 2405 N N . PRO A 1 306 ? 27.230 27.142 5.249 1.00 62.28 306 PRO A N 1
ATOM 2406 C CA . PRO A 1 306 ? 27.093 28.568 5.496 1.00 62.28 306 PRO A CA 1
ATOM 2407 C C . PRO A 1 306 ? 26.248 29.225 4.402 1.00 62.28 306 PRO A C 1
ATOM 2409 O O . PRO A 1 306 ? 26.416 28.987 3.204 1.00 62.28 306 PRO A O 1
ATOM 2412 N N . LYS A 1 307 ? 25.308 30.051 4.857 1.00 64.31 307 LYS A N 1
ATOM 2413 C CA . LYS A 1 307 ? 24.386 30.835 4.037 1.00 64.31 307 LYS A CA 1
ATOM 2414 C C . LYS A 1 307 ? 25.180 31.910 3.271 1.00 64.31 307 LYS A C 1
ATOM 2416 O O . LYS A 1 307 ? 26.010 32.564 3.899 1.00 64.31 307 LYS A O 1
ATOM 2421 N N . PRO A 1 308 ? 24.951 32.116 1.963 1.00 58.41 308 PRO A N 1
ATOM 2422 C CA . PRO A 1 308 ? 25.583 33.215 1.242 1.00 58.41 308 PRO A CA 1
ATOM 2423 C C . PRO A 1 308 ? 25.025 34.553 1.748 1.00 58.41 308 PRO A C 1
ATOM 2425 O O . PRO A 1 308 ? 23.809 34.703 1.881 1.00 58.41 308 PRO A O 1
ATOM 2428 N N . GLU A 1 309 ? 25.927 35.479 2.070 1.00 63.69 309 GLU A N 1
ATOM 2429 C CA . GLU A 1 309 ? 25.606 36.865 2.420 1.00 63.69 309 GLU A CA 1
ATOM 2430 C C . GLU A 1 309 ? 25.117 37.621 1.170 1.00 63.69 309 GLU A C 1
ATOM 2432 O O . GLU A 1 309 ? 25.673 37.443 0.082 1.00 63.69 309 GLU A O 1
ATOM 2437 N N . GLU A 1 310 ? 24.049 38.408 1.341 1.00 66.12 310 GLU A N 1
ATOM 2438 C CA . GLU A 1 310 ? 23.531 39.380 0.360 1.00 66.12 310 GLU A CA 1
ATOM 2439 C C . GLU A 1 310 ? 24.329 40.688 0.385 1.00 66.12 310 GLU A C 1
ATOM 2441 O O . GLU A 1 310 ? 24.707 41.130 1.496 1.00 66.12 310 GLU A O 1
#

Solvent-accessible surface area (backbone atoms only — not comparable to full-atom values): 19485 Å² total; per-residue (Å²): 137,88,79,83,88,81,86,83,83,84,88,78,83,94,77,89,78,81,75,78,84,72,83,74,72,81,77,74,83,68,69,60,71,63,53,54,62,66,53,73,78,45,86,41,29,30,34,33,40,40,32,31,68,89,72,50,72,48,69,20,29,31,59,68,39,47,61,34,26,35,84,50,99,90,44,78,42,83,45,96,52,64,83,94,17,19,29,52,38,23,37,60,70,29,63,84,67,61,66,48,78,44,49,48,90,50,50,63,48,78,45,75,77,44,82,48,53,71,68,55,50,51,52,37,35,54,51,31,53,50,52,51,50,53,51,50,54,51,51,50,52,51,50,53,52,52,51,52,52,52,53,55,49,50,51,52,51,54,49,52,51,51,51,52,53,50,52,53,51,50,51,54,51,51,55,51,51,52,53,48,52,54,31,51,53,45,41,71,75,47,39,58,89,82,55,45,45,72,68,46,47,52,51,55,48,52,63,47,56,72,63,75,81,70,81,84,91,74,92,72,76,72,64,66,64,62,69,69,59,30,55,47,59,79,38,42,70,57,45,56,49,30,52,51,36,49,76,68,52,54,61,81,68,55,76,82,57,74,89,72,56,68,76,77,92,66,90,73,78,84,78,89,76,80,91,80,84,87,81,93,81,84,89,82,85,88,78,93,76,81,82,74,81,75,76,77,82,79,77,82,78,82,77,83,75,83,77,84,84,131

Radius of gyration: 46.83 Å; Cα contacts (8 Å, |Δi|>4): 235; chains: 1; bounding box: 89×84×122 Å

Mean predicted aligned error: 16.95 Å

Sequence (310 aa):
MRIPCRLALALALALGGSPAARSQEPVPGGDTPAIEQKIKDIEGSVRVIVRLRNGSHVTGLVKNGQFIESAGERGFLQADKLEGNGIRVWYAENSNDGFIYLEWKEILDIEIERLVTEEELVEMAEDADRKAKEAIDRARKLEEETRKYFEALKEKETHKKREEDLASAAGKVEDRVEEYYRAVDILKKFPPEEGWGEEKYRQIYLNWVRDDDGAAGRGKGRIVPSGLNKEFYDNYKFWAQALQWQKQGLLDKLPPRAEEATPAEGTAEPSTAGGSTGETASPETGTEGSSEERQPPVPPEKLDVPKPEE